Protein AF-0000000076550264 (afdb_homodimer)

Nearest PDB structures (foldseek):
  7kom-assembly1_A  TM=7.954E-01  e=1.350E-09  Vibrio vulnificus CMCP6
  7kp2-assembly1_A  TM=7.856E-01  e=1.542E-08  Vibrio cholerae O1 biovar El Tor str. N16961
  7kou-assembly3_C  TM=7.464E-01  e=8.636E-08  Agrobacterium fabrum str. C58
  7rkb-assembly1_A  TM=7.710E-01  e=9.296E-07  Klebsiella pneumoniae subsp. pneumoniae SA1
  1ogp-assembly3_E  TM=7.638E-01  e=5.132E-07  Arabidopsis thaliana

Sequence (364 aa):
MNRTSALSGLVALCFVCANPALSHGQSAPAAPMAEHAHAPASPSTNLTISVEGKEAKFSVADLQAMPQKTVTVHNAHTKQDETYSGVSLGDLLAKSGFAVEQATHRQMLRSYLKAEGTDKYWVLYSVTEVEGTEHNSDVIVAIAQDGKPLGEDGQFKLIDSGDKKPQRWVRNLNAITLKTAEMNRTSALSGLVALCFVCANPALSHGQSAPAAPMAEHAHAPASPSTNLTISVEGKEAKFSVADLQAMPQKTVTVHNAHTKQDETYSGVSLGDLLAKSGFAVEQATHRQMLRSYLKAEGTDKYWVLYSVTEVEGTEHNSDVIVAIAQDGKPLGEDGQFKLIDSGDKKPQRWVRNLNAITLKTAE

Foldseek 3Di:
DDPPPPPPPPPPPPPPPPPPPPPPPPPPPPDPPPPVPVPQQPFAQWAWEADPRAIDIDGLVNFVPDDKDKDWAQAPVVRDIKIFMTAQPQVVCVVRPDHDDPVCPVQQQFKKKWWAASVRDTDIGRSQCSHVVRHVKGWGFTQDIPRHGPPSLHRTWIDIRPDNHCSHTHGNTHYMYMDGDD/DPPPPPPPPPPPPPPPPPDPPPPPPPPDPDDPPPPVPVPQQDFAQWAWEADPRAIDIDGLVNFVPDDKDKDWAQAPVVRDIKIFMTAQPQVVCVVRPDHDDPVCPVQLQFKKKWWAASVRDTDIGRSQCSHVVRHVKGWGFTQDIPRHGPPSLHRTWIDIRPDNHCSHTHGNTHYMYMDGDD

Structure (mmCIF, N/CA/C/O backbone):
data_AF-0000000076550264-model_v1
#
loop_
_entity.id
_entity.type
_entity.pdbx_description
1 polymer 'Uncharacterized protein'
#
loop_
_atom_site.group_PDB
_atom_site.id
_atom_site.type_symbol
_atom_site.label_atom_id
_atom_site.label_alt_id
_atom_site.label_comp_id
_atom_site.label_asym_id
_atom_site.label_entity_id
_atom_site.label_seq_id
_atom_site.pdbx_PDB_ins_code
_atom_site.Cartn_x
_atom_site.Cartn_y
_atom_site.Cartn_z
_atom_site.occupancy
_atom_site.B_iso_or_equiv
_atom_site.auth_seq_id
_atom_site.auth_comp_id
_atom_site.auth_asym_id
_atom_site.auth_atom_id
_atom_site.pdbx_PDB_model_num
ATOM 1 N N . MET A 1 1 ? -109.125 -48.594 -22.5 1 30.67 1 MET A N 1
ATOM 2 C CA . MET A 1 1 ? -108.312 -48.094 -23.625 1 30.67 1 MET A CA 1
ATOM 3 C C . MET A 1 1 ? -107.375 -47 -23.172 1 30.67 1 MET A C 1
ATOM 5 O O . MET A 1 1 ? -107.812 -45.906 -22.797 1 30.67 1 MET A O 1
ATOM 9 N N . ASN A 1 2 ? -106.312 -47.5 -22.453 1 27.08 2 ASN A N 1
ATOM 10 C CA . ASN A 1 2 ? -105.312 -46.969 -21.531 1 27.08 2 ASN A CA 1
ATOM 11 C C . ASN A 1 2 ? -104.312 -46 -22.203 1 27.08 2 ASN A C 1
ATOM 13 O O . ASN A 1 2 ? -103.688 -46.375 -23.172 1 27.08 2 ASN A O 1
ATOM 17 N N . ARG A 1 3 ? -104.688 -44.688 -22.312 1 29.5 3 ARG A N 1
ATOM 18 C CA . ARG A 1 3 ? -104.125 -43.438 -22.859 1 29.5 3 ARG A CA 1
ATOM 19 C C . ARG A 1 3 ? -102.688 -43.281 -22.406 1 29.5 3 ARG A C 1
ATOM 21 O O . ARG A 1 3 ? -102.438 -43 -21.234 1 29.5 3 ARG A O 1
ATOM 28 N N . THR A 1 4 ? -101.812 -44.125 -22.938 1 32.03 4 THR A N 1
ATOM 29 C CA . THR A 1 4 ? -100.375 -44.25 -22.562 1 32.03 4 THR A CA 1
ATOM 30 C C . THR A 1 4 ? -99.625 -42.938 -22.844 1 32.03 4 THR A C 1
ATOM 32 O O . THR A 1 4 ? -99.688 -42.469 -23.984 1 32.03 4 THR A O 1
ATOM 35 N N . SER A 1 5 ? -99.75 -41.938 -21.938 1 32.28 5 SER A N 1
ATOM 36 C CA . SER A 1 5 ? -99.125 -40.594 -21.922 1 32.28 5 SER A CA 1
ATOM 37 C C . SER A 1 5 ? -97.625 -40.656 -22.266 1 32.28 5 SER A C 1
ATOM 39 O O . SER A 1 5 ? -96.875 -41.375 -21.641 1 32.28 5 SER A O 1
ATOM 41 N N . ALA A 1 6 ? -97.25 -40.5 -23.625 1 31.94 6 ALA A N 1
ATOM 42 C CA . ALA A 1 6 ? -96 -40.562 -24.297 1 31.94 6 ALA A CA 1
ATOM 43 C C . ALA A 1 6 ? -95 -39.5 -23.719 1 31.94 6 ALA A C 1
ATOM 45 O O . ALA A 1 6 ? -95.25 -38.312 -23.844 1 31.94 6 ALA A O 1
ATOM 46 N N . LEU A 1 7 ? -94.562 -39.688 -22.422 1 33 7 LEU A N 1
ATOM 47 C CA . LEU A 1 7 ? -93.75 -38.719 -21.719 1 33 7 LEU A CA 1
ATOM 48 C C . LEU A 1 7 ? -92.438 -38.438 -22.5 1 33 7 LEU A C 1
ATOM 50 O O . LEU A 1 7 ? -91.688 -39.375 -22.828 1 33 7 LEU A O 1
ATOM 54 N N . SER A 1 8 ? -92.5 -37.531 -23.5 1 34.91 8 SER A N 1
ATOM 55 C CA . SER A 1 8 ? -91.438 -37.094 -24.406 1 34.91 8 SER A CA 1
ATOM 56 C C . SER A 1 8 ? -90.188 -36.688 -23.641 1 34.91 8 SER A C 1
ATOM 58 O O . SER A 1 8 ? -90.25 -35.781 -22.828 1 34.91 8 SER A O 1
ATOM 60 N N . GLY A 1 9 ? -89.375 -37.656 -23.156 1 31.73 9 GLY A N 1
ATOM 61 C CA . GLY A 1 9 ? -88.188 -37.469 -22.344 1 31.73 9 GLY A CA 1
ATOM 62 C C . GLY A 1 9 ? -87.125 -36.625 -23.031 1 31.73 9 GLY A C 1
ATOM 63 O O . GLY A 1 9 ? -86.688 -36.938 -24.109 1 31.73 9 GLY A O 1
ATOM 64 N N . LEU A 1 10 ? -87.312 -35.219 -23.078 1 35.16 10 LEU A N 1
ATOM 65 C CA . LEU A 1 10 ? -86.438 -34.281 -23.719 1 35.16 10 LEU A CA 1
ATOM 66 C C . LEU A 1 10 ? -85 -34.469 -23.219 1 35.16 10 LEU A C 1
ATOM 68 O O . LEU A 1 10 ? -84.75 -34.406 -22.016 1 35.16 10 LEU A O 1
ATOM 72 N N . VAL A 1 11 ? -84.25 -35.406 -23.797 1 34.44 11 VAL A N 1
ATOM 73 C CA . VAL A 1 11 ? -82.875 -35.781 -23.422 1 34.44 11 VAL A CA 1
ATOM 74 C C . VAL A 1 11 ? -81.938 -34.562 -23.594 1 34.44 11 VAL A C 1
ATOM 76 O O . VAL A 1 11 ? -81.875 -34 -24.672 1 34.44 11 VAL A O 1
ATOM 79 N N . ALA A 1 12 ? -81.812 -33.688 -22.516 1 34.69 12 ALA A N 1
ATOM 80 C CA . ALA A 1 12 ? -80.938 -32.531 -22.469 1 34.69 12 ALA A CA 1
ATOM 81 C C . ALA A 1 12 ? -79.5 -32.906 -22.844 1 34.69 12 ALA A C 1
ATOM 83 O O . ALA A 1 12 ? -78.938 -33.812 -22.234 1 34.69 12 ALA A O 1
ATOM 84 N N . LEU A 1 13 ? -79.125 -32.844 -24.141 1 35.97 13 LEU A N 1
ATOM 85 C CA . LEU A 1 13 ? -77.812 -33.125 -24.688 1 35.97 13 LEU A CA 1
ATOM 86 C C . LEU A 1 13 ? -76.75 -32.25 -24 1 35.97 13 LEU A C 1
ATOM 88 O O . LEU A 1 13 ? -76.812 -31.031 -24.062 1 35.97 13 LEU A O 1
ATOM 92 N N . CYS A 1 14 ? -76.438 -32.594 -22.766 1 33.09 14 CYS A N 1
ATOM 93 C CA . CYS A 1 14 ? -75.375 -31.828 -22.078 1 33.09 14 CYS A CA 1
ATOM 94 C C . CYS A 1 14 ? -74.062 -31.797 -22.906 1 33.09 14 CYS A C 1
ATOM 96 O O . CYS A 1 14 ? -73.562 -32.844 -23.25 1 33.09 14 CYS A O 1
ATOM 98 N N . PHE A 1 15 ? -73.875 -30.797 -23.812 1 35.25 15 PHE A N 1
ATOM 99 C CA . PHE A 1 15 ? -72.688 -30.625 -24.609 1 35.25 15 PHE A CA 1
ATOM 100 C C . PHE A 1 15 ? -71.438 -30.531 -23.703 1 35.25 15 PHE A C 1
ATOM 102 O O . PHE A 1 15 ? -71.438 -29.719 -22.781 1 35.25 15 PHE A O 1
ATOM 109 N N . VAL A 1 16 ? -70.875 -31.656 -23.359 1 39.19 16 VAL A N 1
ATOM 110 C CA . VAL A 1 16 ? -69.625 -31.688 -22.578 1 39.19 16 VAL A CA 1
ATOM 111 C C . VAL A 1 16 ? -68.5 -30.922 -23.312 1 39.19 16 VAL A C 1
ATOM 113 O O . VAL A 1 16 ? -68.188 -31.266 -24.438 1 39.19 16 VAL A O 1
ATOM 116 N N . CYS A 1 17 ? -68.438 -29.547 -23.141 1 35.41 17 CYS A N 1
ATOM 117 C CA . CYS A 1 17 ? -67.375 -28.797 -23.719 1 35.41 17 CYS A CA 1
ATOM 118 C C . CYS A 1 17 ? -66 -29.453 -23.359 1 35.41 17 CYS A C 1
ATOM 120 O O . CYS A 1 17 ? -65.688 -29.656 -22.188 1 35.41 17 CYS A O 1
ATOM 122 N N . ALA A 1 18 ? -65.5 -30.359 -24.203 1 39.31 18 ALA A N 1
ATOM 123 C CA . ALA A 1 18 ? -64.125 -30.922 -24.062 1 39.31 18 ALA A CA 1
ATOM 124 C C . ALA A 1 18 ? -63.094 -29.828 -23.875 1 39.31 18 ALA A C 1
ATOM 126 O O . ALA A 1 18 ? -62.969 -28.922 -24.703 1 39.31 18 ALA A O 1
ATOM 127 N N . ASN A 1 19 ? -62.906 -29.344 -22.609 1 41.53 19 ASN A N 1
ATOM 128 C CA . ASN A 1 19 ? -61.812 -28.406 -22.375 1 41.53 19 ASN A CA 1
ATOM 129 C C . ASN A 1 19 ? -60.531 -28.875 -23.016 1 41.53 19 ASN A C 1
ATOM 131 O O . ASN A 1 19 ? -60.094 -30.016 -22.797 1 41.53 19 ASN A O 1
ATOM 135 N N . PRO A 1 20 ? -60.125 -28.297 -24.188 1 42.59 20 PRO A N 1
ATOM 136 C CA . PRO A 1 20 ? -58.812 -28.719 -24.656 1 42.59 20 PRO A CA 1
ATOM 137 C C . PRO A 1 20 ? -57.75 -28.672 -23.578 1 42.59 20 PRO A C 1
ATOM 139 O O . PRO A 1 20 ? -57.781 -27.812 -22.688 1 42.59 20 PRO A O 1
ATOM 142 N N . ALA A 1 21 ? -57.312 -29.922 -23.141 1 40.84 21 ALA A N 1
ATOM 143 C CA . ALA A 1 21 ? -56.125 -30.016 -22.281 1 40.84 21 ALA A CA 1
ATOM 144 C C . ALA A 1 21 ? -55 -29.109 -22.781 1 40.84 21 ALA A C 1
ATOM 146 O O . ALA A 1 21 ? -54.625 -29.188 -23.938 1 40.84 21 ALA A O 1
ATOM 147 N N . LEU A 1 22 ? -55.094 -27.812 -22.328 1 40.62 22 LEU A N 1
ATOM 148 C CA . LEU A 1 22 ? -53.875 -27.031 -22.562 1 40.62 22 LEU A CA 1
ATOM 149 C C . LEU A 1 22 ? -52.625 -27.828 -22.203 1 40.62 22 LEU A C 1
ATOM 151 O O . LEU A 1 22 ? -52.531 -28.406 -21.109 1 40.62 22 LEU A O 1
ATOM 155 N N . SER A 1 23 ? -52.125 -28.578 -23.156 1 39.38 23 SER A N 1
ATOM 156 C CA . SER A 1 23 ? -50.812 -29.156 -22.891 1 39.38 23 SER A CA 1
ATOM 157 C C . SER A 1 23 ? -49.875 -28.125 -22.266 1 39.38 23 SER A C 1
ATOM 159 O O . SER A 1 23 ? -49.625 -27.062 -22.844 1 39.38 23 SER A O 1
ATOM 161 N N . HIS A 1 24 ? -50.062 -27.922 -20.953 1 42.19 24 HIS A N 1
ATOM 162 C CA . HIS A 1 24 ? -48.969 -27.172 -20.359 1 42.19 24 HIS A CA 1
ATOM 163 C C . HIS A 1 24 ? -47.625 -27.688 -20.828 1 42.19 24 HIS A C 1
ATOM 165 O O . HIS A 1 24 ? -47.312 -28.875 -20.641 1 42.19 24 HIS A O 1
ATOM 171 N N . GLY A 1 25 ? -47.188 -27.156 -21.969 1 41.31 25 GLY A N 1
ATOM 172 C CA . GLY A 1 25 ? -45.781 -27.438 -22.266 1 41.31 25 GLY A CA 1
ATOM 173 C C . GLY A 1 25 ? -44.875 -27.359 -21.047 1 41.31 25 GLY A C 1
ATOM 174 O O . GLY A 1 25 ? -44.844 -26.328 -20.359 1 41.31 25 GLY A O 1
ATOM 175 N N . GLN A 1 26 ? -44.844 -28.469 -20.297 1 41.69 26 GLN A N 1
ATOM 176 C CA . GLN A 1 26 ? -43.812 -28.453 -19.25 1 41.69 26 GLN A CA 1
ATOM 177 C C . GLN A 1 26 ? -42.5 -27.859 -19.781 1 41.69 26 GLN A C 1
ATOM 179 O O . GLN A 1 26 ? -41.938 -28.359 -20.75 1 41.69 26 GLN A O 1
ATOM 184 N N . SER A 1 27 ? -42.406 -26.5 -19.672 1 44.44 27 SER A N 1
ATOM 185 C CA . SER A 1 27 ? -41.062 -25.984 -19.953 1 44.44 27 SER A CA 1
ATOM 186 C C . SER A 1 27 ? -40 -26.859 -19.312 1 44.44 27 SER A C 1
ATOM 188 O O . SER A 1 27 ? -40.094 -27.25 -18.156 1 44.44 27 SER A O 1
ATOM 190 N N . ALA A 1 28 ? -39.312 -27.719 -20.141 1 44.88 28 ALA A N 1
ATOM 191 C CA . ALA A 1 28 ? -38.188 -28.469 -19.625 1 44.88 28 ALA A CA 1
ATOM 192 C C . ALA A 1 28 ? -37.375 -27.625 -18.656 1 44.88 28 ALA A C 1
ATOM 194 O O . ALA A 1 28 ? -37.219 -26.422 -18.844 1 44.88 28 ALA A O 1
ATOM 195 N N . PRO A 1 29 ? -37.312 -28.031 -17.391 1 43.94 29 PRO A N 1
ATOM 196 C CA . PRO A 1 29 ? -36.469 -27.203 -16.531 1 43.94 29 PRO A CA 1
ATOM 197 C C . PRO A 1 29 ? -35.25 -26.656 -17.25 1 43.94 29 PRO A C 1
ATOM 199 O O . PRO A 1 29 ? -34.688 -27.328 -18.109 1 43.94 29 PRO A O 1
ATOM 202 N N . ALA A 1 30 ? -35.156 -25.344 -17.359 1 44.47 30 ALA A N 1
ATOM 203 C CA . ALA A 1 30 ? -33.938 -24.75 -17.906 1 44.47 30 ALA A CA 1
ATOM 204 C C . ALA A 1 30 ? -32.688 -25.516 -17.453 1 44.47 30 ALA A C 1
ATOM 206 O O . ALA A 1 30 ? -32.594 -25.906 -16.281 1 44.47 30 ALA A O 1
ATOM 207 N N . ALA A 1 31 ? -32.094 -26.234 -18.344 1 39.69 31 ALA A N 1
ATOM 208 C CA . ALA A 1 31 ? -30.844 -26.891 -18 1 39.69 31 ALA A CA 1
ATOM 209 C C . ALA A 1 31 ? -30.016 -26 -17.078 1 39.69 31 ALA A C 1
ATOM 211 O O . ALA A 1 31 ? -30.094 -24.766 -17.141 1 39.69 31 ALA A O 1
ATOM 212 N N . PRO A 1 32 ? -29.734 -26.453 -15.828 1 39.94 32 PRO A N 1
ATOM 213 C CA . PRO A 1 32 ? -28.875 -25.594 -15.016 1 39.94 32 PRO A CA 1
ATOM 214 C C . PRO A 1 32 ? -27.812 -24.859 -15.844 1 39.94 32 PRO A C 1
ATOM 216 O O . PRO A 1 32 ? -27.375 -25.359 -16.875 1 39.94 32 PRO A O 1
ATOM 219 N N . MET A 1 33 ? -28.016 -23.578 -16.016 1 38.91 33 MET A N 1
ATOM 220 C CA . MET A 1 33 ? -26.922 -22.844 -16.625 1 38.91 33 MET A CA 1
ATOM 221 C C . MET A 1 33 ? -25.578 -23.469 -16.281 1 38.91 33 MET A C 1
ATOM 223 O O . MET A 1 33 ? -25.297 -23.781 -15.117 1 38.91 33 MET A O 1
ATOM 227 N N . ALA A 1 34 ? -25 -24.219 -17.125 1 37.44 34 ALA A N 1
ATOM 228 C CA . ALA A 1 34 ? -23.641 -24.703 -16.891 1 37.44 34 ALA A CA 1
ATOM 229 C C . ALA A 1 34 ? -22.812 -23.656 -16.141 1 37.44 34 ALA A C 1
ATOM 231 O O . ALA A 1 34 ? -22.828 -22.484 -16.5 1 37.44 34 ALA A O 1
ATOM 232 N N . GLU A 1 35 ? -22.688 -23.688 -14.836 1 39.06 35 GLU A N 1
ATOM 233 C CA . GLU A 1 35 ? -21.672 -22.859 -14.18 1 39.06 35 GLU A CA 1
ATOM 234 C C . GLU A 1 35 ? -20.453 -22.656 -15.07 1 39.06 35 GLU A C 1
ATOM 236 O O . GLU A 1 35 ? -19.891 -23.609 -15.578 1 39.06 35 GLU A O 1
ATOM 241 N N . HIS A 1 36 ? -20.516 -21.688 -15.945 1 39.56 36 HIS A N 1
ATOM 242 C CA . HIS A 1 36 ? -19.266 -21.344 -16.625 1 39.56 36 HIS A CA 1
ATOM 243 C C . HIS A 1 36 ? -18.062 -21.703 -15.773 1 39.56 36 HIS A C 1
ATOM 245 O O . HIS A 1 36 ? -17.734 -20.984 -14.82 1 39.56 36 HIS A O 1
ATOM 251 N N . ALA A 1 37 ? -17.859 -22.953 -15.438 1 39.69 37 ALA A N 1
ATOM 252 C CA . ALA A 1 37 ? -16.562 -23.328 -14.883 1 39.69 37 ALA A CA 1
ATOM 253 C C . ALA A 1 37 ? -15.438 -22.547 -15.531 1 39.69 37 ALA A C 1
ATOM 255 O O . ALA A 1 37 ? -15.305 -22.531 -16.766 1 39.69 37 ALA A O 1
ATOM 256 N N . HIS A 1 38 ? -15.117 -21.297 -15.07 1 42 38 HIS A N 1
ATOM 257 C CA . HIS A 1 38 ? -13.891 -20.641 -15.516 1 42 38 HIS A CA 1
ATOM 258 C C . HIS A 1 38 ? -12.805 -21.656 -15.852 1 42 38 HIS A C 1
ATOM 260 O O . HIS A 1 38 ? -12.547 -22.578 -15.07 1 42 38 HIS A O 1
ATOM 266 N N . ALA A 1 39 ? -12.625 -22.094 -17.031 1 46.12 39 ALA A N 1
ATOM 267 C CA . ALA A 1 39 ? -11.531 -22.969 -17.453 1 46.12 39 ALA A CA 1
ATOM 268 C C . ALA A 1 39 ? -10.281 -22.719 -16.625 1 46.12 39 ALA A C 1
ATOM 270 O O . ALA A 1 39 ? -9.93 -21.562 -16.344 1 46.12 39 ALA A O 1
ATOM 271 N N . PRO A 1 40 ? -9.727 -23.719 -15.891 1 52.28 40 PRO A N 1
ATOM 272 C CA . PRO A 1 40 ? -8.5 -23.578 -15.102 1 52.28 40 PRO A CA 1
ATOM 273 C C . PRO A 1 40 ? -7.395 -22.828 -15.844 1 52.28 40 PRO A C 1
ATOM 275 O O . PRO A 1 40 ? -7.191 -23.047 -17.047 1 52.28 40 PRO A O 1
ATOM 278 N N . ALA A 1 41 ? -7.133 -21.484 -15.531 1 58.69 41 ALA A N 1
ATOM 279 C CA . ALA A 1 41 ? -6.016 -20.734 -16.094 1 58.69 41 ALA A CA 1
ATOM 280 C C . ALA A 1 41 ? -4.766 -21.609 -16.188 1 58.69 41 ALA A C 1
ATOM 282 O O . ALA A 1 41 ? -4.578 -22.531 -15.391 1 58.69 41 ALA A O 1
ATOM 283 N N . SER A 1 42 ? -4.023 -21.641 -17.375 1 68.12 42 SER A N 1
ATOM 284 C CA . SER A 1 42 ? -2.773 -22.359 -17.578 1 68.12 42 SER A CA 1
ATOM 285 C C . SER A 1 42 ? -1.725 -21.969 -16.547 1 68.12 42 SER A C 1
ATOM 287 O O . SER A 1 42 ? -1.638 -20.797 -16.156 1 68.12 42 SER A O 1
ATOM 289 N N . PRO A 1 43 ? -1.08 -22.906 -15.945 1 72.25 43 PRO A N 1
ATOM 290 C CA . PRO A 1 43 ? -0.04 -22.625 -14.953 1 72.25 43 PRO A CA 1
ATOM 291 C C . PRO A 1 43 ? 1.059 -21.703 -15.492 1 72.25 43 PRO A C 1
ATOM 293 O O . PRO A 1 43 ? 1.414 -21.781 -16.672 1 72.25 43 PRO A O 1
ATOM 296 N N . SER A 1 44 ? 1.331 -20.625 -14.703 1 77.06 44 SER A N 1
ATOM 297 C CA . SER A 1 44 ? 2.477 -19.797 -15.055 1 77.06 44 SER A CA 1
ATOM 298 C C . SER A 1 44 ? 3.764 -20.609 -15.094 1 77.06 44 SER A C 1
ATOM 300 O O . SER A 1 44 ? 3.998 -21.453 -14.227 1 77.06 44 SER A O 1
ATOM 302 N N . THR A 1 45 ? 4.523 -20.344 -16.188 1 84.25 45 THR A N 1
ATOM 303 C CA . THR A 1 45 ? 5.793 -21.062 -16.297 1 84.25 45 THR A CA 1
ATOM 304 C C . THR A 1 45 ? 6.961 -20.141 -15.953 1 84.25 45 THR A C 1
ATOM 306 O O . THR A 1 45 ? 8.047 -20.609 -15.609 1 84.25 45 THR A O 1
ATOM 309 N N . ASN A 1 46 ? 6.73 -18.859 -16.062 1 95.75 46 ASN A N 1
ATOM 310 C CA . ASN A 1 46 ? 7.715 -17.844 -15.688 1 95.75 46 ASN A CA 1
ATOM 311 C C . ASN A 1 46 ? 7.051 -16.609 -15.086 1 95.75 46 ASN A C 1
ATOM 313 O O . ASN A 1 46 ? 5.844 -16.406 -15.242 1 95.75 46 ASN A O 1
ATOM 317 N N . LEU A 1 47 ? 7.789 -15.914 -14.352 1 98.62 47 LEU A N 1
ATOM 318 C CA . LEU A 1 47 ? 7.379 -14.609 -13.844 1 98.62 47 LEU A CA 1
ATOM 319 C C . LEU A 1 47 ? 8.18 -13.492 -14.5 1 98.62 47 LEU A C 1
ATOM 321 O O . LEU A 1 47 ? 9.414 -13.516 -14.492 1 98.62 47 LEU A O 1
ATOM 325 N N . THR A 1 48 ? 7.477 -12.578 -15.117 1 98.75 48 THR A N 1
ATOM 326 C CA . THR A 1 48 ? 8.117 -11.414 -15.711 1 98.75 48 THR A CA 1
ATOM 327 C C . THR A 1 48 ? 7.902 -10.172 -14.859 1 98.75 48 THR A C 1
ATOM 329 O O . THR A 1 48 ? 6.766 -9.844 -14.508 1 98.75 48 THR A O 1
ATOM 332 N N . ILE A 1 49 ? 8.984 -9.523 -14.5 1 98.88 49 ILE A N 1
ATOM 333 C CA . ILE A 1 49 ? 8.914 -8.258 -13.781 1 98.88 49 ILE A CA 1
ATOM 334 C C . ILE A 1 49 ? 9.461 -7.137 -14.664 1 98.88 49 ILE A C 1
ATOM 336 O O . ILE A 1 49 ? 10.57 -7.227 -15.18 1 98.88 49 ILE A O 1
ATOM 340 N N . SER A 1 50 ? 8.656 -6.141 -14.867 1 98.75 50 SER A N 1
ATOM 341 C CA . SER A 1 50 ? 9.008 -5 -15.703 1 98.75 50 SER A CA 1
ATOM 342 C C . SER A 1 50 ? 9.227 -3.742 -14.867 1 98.75 50 SER A C 1
ATOM 344 O O . SER A 1 50 ? 8.328 -3.32 -14.133 1 98.75 50 SER A O 1
ATOM 346 N N . VAL A 1 51 ? 10.422 -3.164 -15.008 1 97.94 51 VAL A N 1
ATOM 347 C CA . VAL A 1 51 ? 10.773 -1.911 -14.352 1 97.94 51 VAL A CA 1
ATOM 348 C C . VAL A 1 51 ? 11.266 -0.903 -15.391 1 97.94 51 VAL A C 1
ATOM 350 O O . VAL A 1 51 ? 12.305 -1.102 -16.016 1 97.94 51 VAL A O 1
ATOM 353 N N . GLU A 1 52 ? 10.484 0.18 -15.57 1 91.81 52 GLU A N 1
ATOM 354 C CA . GLU A 1 52 ? 10.852 1.24 -16.516 1 91.81 52 GLU A CA 1
ATOM 355 C C . GLU A 1 52 ? 11.188 0.67 -17.891 1 91.81 52 GLU A C 1
ATOM 357 O O . GLU A 1 52 ? 12.219 1.012 -18.469 1 91.81 52 GLU A O 1
ATOM 362 N N . GLY A 1 53 ? 10.445 -0.243 -18.281 1 91.75 53 GLY A N 1
ATOM 363 C CA . GLY A 1 53 ? 10.578 -0.774 -19.625 1 91.75 53 GLY A CA 1
ATOM 364 C C . GLY A 1 53 ? 11.547 -1.936 -19.719 1 91.75 53 GLY A C 1
ATOM 365 O O . GLY A 1 53 ? 11.641 -2.594 -20.75 1 91.75 53 GLY A O 1
ATOM 366 N N . LYS A 1 54 ? 12.312 -2.197 -18.719 1 96.62 54 LYS A N 1
ATOM 367 C CA . LYS A 1 54 ? 13.219 -3.338 -18.688 1 96.62 54 LYS A CA 1
ATOM 368 C C . LYS A 1 54 ? 12.562 -4.551 -18.031 1 96.62 54 LYS A C 1
ATOM 370 O O . LYS A 1 54 ? 11.984 -4.438 -16.953 1 96.62 54 LYS A O 1
ATOM 375 N N . GLU A 1 55 ? 12.75 -5.703 -18.719 1 98.19 55 GLU A N 1
ATOM 376 C CA . GLU A 1 55 ? 12.086 -6.91 -18.234 1 98.19 55 GLU A CA 1
ATOM 377 C C . GLU A 1 55 ? 13.094 -7.91 -17.672 1 98.19 55 GLU A C 1
ATOM 379 O O . GLU A 1 55 ? 14.18 -8.078 -18.234 1 98.19 55 GLU A O 1
ATOM 384 N N . ALA A 1 56 ? 12.758 -8.477 -16.562 1 98.44 56 ALA A N 1
ATOM 385 C CA . ALA A 1 56 ? 13.453 -9.625 -15.969 1 98.44 56 ALA A CA 1
ATOM 386 C C . ALA A 1 56 ? 12.523 -10.828 -15.867 1 98.44 56 ALA A C 1
ATOM 388 O O . ALA A 1 56 ? 11.367 -10.703 -15.461 1 98.44 56 ALA A O 1
ATOM 389 N N . LYS A 1 57 ? 13.039 -11.945 -16.281 1 98.31 57 LYS A N 1
ATOM 390 C CA . LYS A 1 57 ? 12.258 -13.18 -16.219 1 98.31 57 LYS A CA 1
ATOM 391 C C . LYS A 1 57 ? 12.82 -14.148 -15.188 1 98.31 57 LYS A C 1
ATOM 393 O O . LYS A 1 57 ? 14.039 -14.312 -15.078 1 98.31 57 LYS A O 1
ATOM 398 N N . PHE A 1 58 ? 11.922 -14.734 -14.445 1 98.62 58 PHE A N 1
ATOM 399 C CA . PHE A 1 58 ? 12.32 -15.656 -13.391 1 98.62 58 PHE A CA 1
ATOM 400 C C . PHE A 1 58 ? 11.617 -17 -13.555 1 98.62 58 PHE A C 1
ATOM 402 O O . PHE A 1 58 ? 10.414 -17.047 -13.82 1 98.62 58 PHE A O 1
ATOM 409 N N . SER A 1 59 ? 12.367 -18.062 -13.422 1 97.75 59 SER A N 1
ATOM 410 C CA . SER A 1 59 ? 11.805 -19.406 -13.266 1 97.75 59 SER A CA 1
ATOM 411 C C . SER A 1 59 ? 11.664 -19.766 -11.789 1 97.75 59 SER A C 1
ATOM 413 O O . SER A 1 59 ? 12.133 -19.047 -10.914 1 97.75 59 SER A O 1
ATOM 415 N N . VAL A 1 60 ? 11 -20.875 -11.594 1 96.88 60 VAL A N 1
ATOM 416 C CA . VAL A 1 60 ? 10.875 -21.375 -10.219 1 96.88 60 VAL A CA 1
ATOM 417 C C . VAL A 1 60 ? 12.266 -21.688 -9.664 1 96.88 60 VAL A C 1
ATOM 419 O O . VAL A 1 60 ? 12.539 -21.438 -8.492 1 96.88 60 VAL A O 1
ATOM 422 N N . ALA A 1 61 ? 13.141 -22.219 -10.492 1 97.06 61 ALA A N 1
ATOM 423 C CA . ALA A 1 61 ? 14.508 -22.547 -10.078 1 97.06 61 ALA A CA 1
ATOM 424 C C . ALA A 1 61 ? 15.258 -21.281 -9.656 1 97.06 61 ALA A C 1
ATOM 426 O O . ALA A 1 61 ? 16.047 -21.312 -8.703 1 97.06 61 ALA A O 1
ATOM 427 N N . ASP A 1 62 ? 15.031 -20.203 -10.438 1 98.25 62 ASP A N 1
ATOM 428 C CA . ASP A 1 62 ? 15.664 -18.938 -10.07 1 98.25 62 ASP A CA 1
ATOM 429 C C . ASP A 1 62 ? 15.25 -18.5 -8.664 1 98.25 62 ASP A C 1
ATOM 431 O O . ASP A 1 62 ? 16.078 -18.062 -7.871 1 98.25 62 ASP A O 1
ATOM 435 N N . LEU A 1 63 ? 13.977 -18.641 -8.352 1 98.62 63 LEU A N 1
ATOM 436 C CA . LEU A 1 63 ? 13.492 -18.234 -7.039 1 98.62 63 LEU A CA 1
ATOM 437 C C . LEU A 1 63 ? 14 -19.172 -5.953 1 98.62 63 LEU A C 1
ATOM 439 O O . LEU A 1 63 ? 14.336 -18.734 -4.852 1 98.62 63 LEU A O 1
ATOM 443 N N . GLN A 1 64 ? 14.07 -20.453 -6.281 1 97.69 64 GLN A N 1
ATOM 444 C CA . GLN A 1 64 ? 14.562 -21.438 -5.312 1 97.69 64 GLN A CA 1
ATOM 445 C C . GLN A 1 64 ? 16 -21.125 -4.895 1 97.69 64 GLN A C 1
ATOM 447 O O . GLN A 1 64 ? 16.406 -21.406 -3.768 1 97.69 64 GLN A O 1
ATOM 452 N N . ALA A 1 65 ? 16.703 -20.453 -5.77 1 98.19 65 ALA A N 1
ATOM 453 C CA . ALA A 1 65 ? 18.109 -20.156 -5.539 1 98.19 65 ALA A CA 1
ATOM 454 C C . ALA A 1 65 ? 18.281 -18.875 -4.727 1 98.19 65 ALA A C 1
ATOM 456 O O . ALA A 1 65 ? 19.406 -18.547 -4.328 1 98.19 65 ALA A O 1
ATOM 457 N N . MET A 1 66 ? 17.203 -18.234 -4.445 1 98.62 66 MET A N 1
ATOM 458 C CA . MET A 1 66 ? 17.234 -17 -3.674 1 98.62 66 MET A CA 1
ATOM 459 C C . MET A 1 66 ? 16.891 -17.25 -2.213 1 98.62 66 MET A C 1
ATOM 461 O O . MET A 1 66 ? 16.344 -18.312 -1.877 1 98.62 66 MET A O 1
ATOM 465 N N . PRO A 1 67 ? 17.219 -16.25 -1.336 1 98.44 67 PRO A N 1
ATOM 466 C CA . PRO A 1 67 ? 16.797 -16.406 0.056 1 98.44 67 PRO A CA 1
ATOM 467 C C . PRO A 1 67 ? 15.281 -16.562 0.191 1 98.44 67 PRO A C 1
ATOM 469 O O . PRO A 1 67 ? 14.516 -15.828 -0.439 1 98.44 67 PRO A O 1
ATOM 472 N N . GLN A 1 68 ? 14.953 -17.578 0.967 1 98.75 68 GLN A N 1
ATOM 473 C CA . GLN A 1 68 ? 13.539 -17.891 1.15 1 98.75 68 GLN A CA 1
ATOM 474 C C . GLN A 1 68 ? 12.984 -17.203 2.396 1 98.75 68 GLN A C 1
ATOM 476 O O . GLN A 1 68 ? 13.703 -17.031 3.387 1 98.75 68 GLN A O 1
ATOM 481 N N . LYS A 1 69 ? 11.766 -16.828 2.273 1 98.69 69 LYS A N 1
ATOM 482 C CA . LYS A 1 69 ? 10.977 -16.312 3.391 1 98.69 69 LYS A CA 1
ATOM 483 C C . LYS A 1 69 ? 9.672 -17.094 3.543 1 98.69 69 LYS A C 1
ATOM 485 O O . LYS A 1 69 ? 9.023 -17.422 2.551 1 98.69 69 LYS A O 1
ATOM 490 N N . THR A 1 70 ? 9.328 -17.375 4.785 1 98.69 70 THR A N 1
ATOM 491 C CA . THR A 1 70 ? 8.078 -18.078 5.09 1 98.69 70 THR A CA 1
ATOM 492 C C . THR A 1 70 ? 7.086 -17.141 5.77 1 98.69 70 THR A C 1
ATOM 494 O O . THR A 1 70 ? 7.453 -16.391 6.68 1 98.69 70 THR A O 1
ATOM 497 N N . VAL A 1 71 ? 5.879 -17.156 5.273 1 98.56 71 VAL A N 1
ATOM 498 C CA . VAL A 1 71 ? 4.82 -16.297 5.812 1 98.56 71 VAL A CA 1
ATOM 499 C C . VAL A 1 71 ? 3.586 -17.141 6.121 1 98.56 71 VAL A C 1
ATOM 501 O O . VAL A 1 71 ? 3.232 -18.047 5.352 1 98.56 71 VAL A O 1
ATOM 504 N N . THR A 1 72 ? 3.035 -16.938 7.281 1 98.38 72 THR A N 1
ATOM 505 C CA . THR A 1 72 ? 1.759 -17.531 7.637 1 98.38 72 THR A CA 1
ATOM 506 C C . THR A 1 72 ? 0.641 -16.5 7.617 1 98.38 72 THR A C 1
ATOM 508 O O . THR A 1 72 ? 0.756 -15.445 8.25 1 98.38 72 THR A O 1
ATOM 511 N N . VAL A 1 73 ? -0.357 -16.797 6.863 1 98.06 73 VAL A N 1
ATOM 512 C CA . VAL A 1 73 ? -1.485 -15.891 6.699 1 98.06 73 VAL A CA 1
ATOM 513 C C . VAL A 1 73 ? -2.785 -16.609 7.055 1 98.06 73 VAL A C 1
ATOM 515 O O . VAL A 1 73 ? -2.846 -17.844 7.027 1 98.06 73 VAL A O 1
ATOM 518 N N . HIS A 1 74 ? -3.793 -15.797 7.434 1 96.88 74 HIS A N 1
ATOM 519 C CA . HIS A 1 74 ? -5.141 -16.312 7.641 1 96.88 74 HIS A CA 1
ATOM 520 C C . HIS A 1 74 ? -6.027 -16.031 6.43 1 96.88 74 HIS A C 1
ATOM 522 O O . HIS A 1 74 ? -6.227 -14.883 6.055 1 96.88 74 HIS A O 1
ATOM 528 N N . ASN A 1 75 ? -6.488 -17.094 5.805 1 95.06 75 ASN A N 1
ATOM 529 C CA . ASN A 1 75 ? -7.406 -16.953 4.684 1 95.06 75 ASN A CA 1
ATOM 530 C C . ASN A 1 75 ? -8.852 -16.797 5.156 1 95.06 75 ASN A C 1
ATOM 532 O O . ASN A 1 75 ? -9.469 -17.781 5.586 1 95.06 75 ASN A O 1
ATOM 536 N N . ALA A 1 76 ? -9.383 -15.641 4.977 1 91.75 76 ALA A N 1
ATOM 537 C CA . ALA A 1 76 ? -10.727 -15.344 5.484 1 91.75 76 ALA A CA 1
ATOM 538 C C . ALA A 1 76 ? -11.789 -16.109 4.699 1 91.75 76 ALA A C 1
ATOM 540 O O . ALA A 1 76 ? -12.883 -16.359 5.207 1 91.75 76 ALA A O 1
ATOM 541 N N . HIS A 1 77 ? -11.461 -16.469 3.469 1 89.81 77 HIS A N 1
ATOM 542 C CA . HIS A 1 77 ? -12.406 -17.203 2.645 1 89.81 77 HIS A CA 1
ATOM 543 C C . HIS A 1 77 ? -12.547 -18.641 3.135 1 89.81 77 HIS A C 1
ATOM 545 O O . HIS A 1 77 ? -13.664 -19.156 3.25 1 89.81 77 HIS A O 1
ATOM 551 N N . THR A 1 78 ? -11.453 -19.234 3.428 1 90.44 78 THR A N 1
ATOM 552 C CA . THR A 1 78 ? -11.453 -20.641 3.844 1 90.44 78 THR A CA 1
ATOM 553 C C . THR A 1 78 ? -11.414 -20.75 5.363 1 90.44 78 THR A C 1
ATOM 555 O O . THR A 1 78 ? -11.625 -21.844 5.918 1 90.44 78 THR A O 1
ATOM 558 N N . LYS A 1 79 ? -11.109 -19.656 6.062 1 94.25 79 LYS A N 1
ATOM 559 C CA . LYS A 1 79 ? -10.992 -19.594 7.516 1 94.25 79 LYS A CA 1
ATOM 560 C C . LYS A 1 79 ? -9.883 -20.516 8.023 1 94.25 79 LYS A C 1
ATOM 562 O O . LYS A 1 79 ? -10.047 -21.172 9.047 1 94.25 79 LYS A O 1
ATOM 567 N N . GLN A 1 80 ? -8.859 -20.625 7.203 1 94.75 80 GLN A N 1
ATOM 568 C CA . GLN A 1 80 ? -7.703 -21.438 7.551 1 94.75 80 GLN A CA 1
ATOM 569 C C . GLN A 1 80 ? -6.422 -20.625 7.531 1 94.75 80 GLN A C 1
ATOM 571 O O . GLN A 1 80 ? -6.324 -19.625 6.801 1 94.75 80 GLN A O 1
ATOM 576 N N . ASP A 1 81 ? -5.586 -21.047 8.453 1 97.19 81 ASP A N 1
ATOM 577 C CA . ASP A 1 81 ? -4.227 -20.531 8.359 1 97.19 81 ASP A CA 1
ATOM 578 C C . ASP A 1 81 ? -3.42 -21.281 7.301 1 97.19 81 ASP A C 1
ATOM 580 O O . ASP A 1 81 ? -3.516 -22.5 7.195 1 97.19 81 ASP A O 1
ATOM 584 N N . GLU A 1 82 ? -2.748 -20.516 6.496 1 97.56 82 GLU A N 1
ATOM 585 C CA . GLU A 1 82 ? -1.918 -21.047 5.422 1 97.56 82 GLU A CA 1
ATOM 586 C C . GLU A 1 82 ? -0.483 -20.547 5.527 1 97.56 82 GLU A C 1
ATOM 588 O O . GLU A 1 82 ? -0.256 -19.375 5.855 1 97.56 82 GLU A O 1
ATOM 593 N N . THR A 1 83 ? 0.45 -21.484 5.301 1 98.5 83 THR A N 1
ATOM 594 C CA . THR A 1 83 ? 1.859 -21.109 5.359 1 98.5 83 THR A CA 1
ATOM 595 C C . THR A 1 83 ? 2.504 -21.219 3.98 1 98.5 83 THR A C 1
ATOM 597 O O . THR A 1 83 ? 2.408 -22.25 3.32 1 98.5 83 THR A O 1
ATOM 600 N N . TYR A 1 84 ? 3.168 -20.109 3.586 1 98.81 84 TYR A N 1
ATOM 601 C CA . TYR A 1 84 ? 3.791 -20.031 2.27 1 98.81 84 TYR A CA 1
ATOM 602 C C . TYR A 1 84 ? 5.281 -19.719 2.389 1 98.81 84 TYR A C 1
ATOM 604 O O . TYR A 1 84 ? 5.707 -19.031 3.322 1 98.81 84 TYR A O 1
ATOM 612 N N . SER A 1 85 ? 6.02 -20.266 1.459 1 98.81 85 SER A N 1
ATOM 613 C CA . SER A 1 85 ? 7.434 -19.922 1.338 1 98.81 85 SER A CA 1
ATOM 614 C C . SER A 1 85 ? 7.77 -19.453 -0.073 1 98.81 85 SER A C 1
ATOM 616 O O . SER A 1 85 ? 7.219 -19.969 -1.052 1 98.81 85 SER A O 1
ATOM 618 N N . GLY A 1 86 ? 8.633 -18.484 -0.143 1 98.88 86 GLY A N 1
ATOM 619 C CA . GLY A 1 86 ? 9.07 -17.891 -1.402 1 98.88 86 GLY A CA 1
ATOM 620 C C . GLY A 1 86 ? 10.039 -16.75 -1.223 1 98.88 86 GLY A C 1
ATOM 621 O O . GLY A 1 86 ? 10.867 -16.766 -0.312 1 98.88 86 GLY A O 1
ATOM 622 N N . VAL A 1 87 ? 10.055 -15.883 -2.178 1 98.94 87 VAL A N 1
ATOM 623 C CA . VAL A 1 87 ? 11.031 -14.797 -2.213 1 98.94 87 VAL A CA 1
ATOM 624 C C . VAL A 1 87 ? 10.328 -13.461 -1.977 1 98.94 87 VAL A C 1
ATOM 626 O O . VAL A 1 87 ? 9.25 -13.219 -2.516 1 98.94 87 VAL A O 1
ATOM 629 N N . SER A 1 88 ? 11.008 -12.602 -1.188 1 98.88 88 SER A N 1
ATOM 630 C CA . SER A 1 88 ? 10.477 -11.258 -0.981 1 98.88 88 SER A CA 1
ATOM 631 C C . SER A 1 88 ? 10.297 -10.523 -2.305 1 98.88 88 SER A C 1
ATOM 633 O O . SER A 1 88 ? 11.188 -10.539 -3.156 1 98.88 88 SER A O 1
ATOM 635 N N . LEU A 1 89 ? 9.148 -9.898 -2.414 1 98.88 89 LEU A N 1
ATOM 636 C CA . LEU A 1 89 ? 8.93 -9.141 -3.641 1 98.88 89 LEU A CA 1
ATOM 637 C C . LEU A 1 89 ? 9.93 -7.992 -3.758 1 98.88 89 LEU A C 1
ATOM 639 O O . LEU A 1 89 ? 10.391 -7.676 -4.855 1 98.88 89 LEU A O 1
ATOM 643 N N . GLY A 1 90 ? 10.25 -7.395 -2.609 1 98.75 90 GLY A N 1
ATOM 644 C CA . GLY A 1 90 ? 11.281 -6.367 -2.619 1 98.75 90 GLY A CA 1
ATOM 645 C C . GLY A 1 90 ? 12.594 -6.852 -3.191 1 98.75 90 GLY A C 1
ATOM 646 O O . GLY A 1 90 ? 13.242 -6.141 -3.961 1 98.75 90 GLY A O 1
ATOM 647 N N . ASP A 1 91 ? 13.031 -8.031 -2.844 1 98.56 91 ASP A N 1
ATOM 648 C CA . ASP A 1 91 ? 14.266 -8.602 -3.367 1 98.56 91 ASP A CA 1
ATOM 649 C C . ASP A 1 91 ? 14.164 -8.852 -4.871 1 98.56 91 ASP A C 1
ATOM 651 O O . ASP A 1 91 ? 15.133 -8.641 -5.605 1 98.56 91 ASP A O 1
ATOM 655 N N . LEU A 1 92 ? 13 -9.297 -5.309 1 98.81 92 LEU A N 1
ATOM 656 C CA . LEU A 1 92 ? 12.797 -9.516 -6.738 1 98.81 92 LEU A CA 1
ATOM 657 C C . LEU A 1 92 ? 12.844 -8.203 -7.504 1 98.81 92 LEU A C 1
ATOM 659 O O . LEU A 1 92 ? 13.383 -8.141 -8.609 1 98.81 92 LEU A O 1
ATOM 663 N N . LEU A 1 93 ? 12.266 -7.156 -6.902 1 98.69 93 LEU A N 1
ATOM 664 C CA . LEU A 1 93 ? 12.344 -5.84 -7.527 1 98.69 93 LEU A CA 1
ATOM 665 C C . LEU A 1 93 ? 13.797 -5.371 -7.633 1 98.69 93 LEU A C 1
ATOM 667 O O . LEU A 1 93 ? 14.203 -4.84 -8.664 1 98.69 93 LEU A O 1
ATOM 671 N N . ALA A 1 94 ? 14.539 -5.609 -6.586 1 98.19 94 ALA A N 1
ATOM 672 C CA . ALA A 1 94 ? 15.945 -5.234 -6.602 1 98.19 94 ALA A CA 1
ATOM 673 C C . ALA A 1 94 ? 16.703 -5.977 -7.707 1 98.19 94 ALA A C 1
ATOM 675 O O . ALA A 1 94 ? 17.453 -5.367 -8.461 1 98.19 94 ALA A O 1
ATOM 676 N N . LYS A 1 95 ? 16.438 -7.23 -7.848 1 97.69 95 LYS A N 1
ATOM 677 C CA . LYS A 1 95 ? 17.078 -8.047 -8.875 1 97.69 95 LYS A CA 1
ATOM 678 C C . LYS A 1 95 ? 16.625 -7.617 -10.273 1 97.69 95 LYS A C 1
ATOM 680 O O . LYS A 1 95 ? 17.312 -7.875 -11.258 1 97.69 95 LYS A O 1
ATOM 685 N N . SER A 1 96 ? 15.492 -7.012 -10.289 1 98.06 96 SER A N 1
ATOM 686 C CA . SER A 1 96 ? 14.938 -6.57 -11.57 1 98.06 96 SER A CA 1
ATOM 687 C C . SER A 1 96 ? 15.344 -5.133 -11.875 1 98.06 96 SER A C 1
ATOM 689 O O . SER A 1 96 ? 14.867 -4.543 -12.852 1 98.06 96 SER A O 1
ATOM 691 N N . GLY A 1 97 ? 16.125 -4.496 -11.008 1 96.5 97 GLY A N 1
ATOM 692 C CA . GLY A 1 97 ? 16.672 -3.189 -11.328 1 96.5 97 GLY A CA 1
ATOM 693 C C . GLY A 1 97 ? 16.094 -2.076 -10.469 1 96.5 97 GLY A C 1
ATOM 694 O O . GLY A 1 97 ? 16.359 -0.897 -10.711 1 96.5 97 GLY A O 1
ATOM 695 N N . PHE A 1 98 ? 15.242 -2.412 -9.5 1 97.94 98 PHE A N 1
ATOM 696 C CA . PHE A 1 98 ? 14.695 -1.402 -8.602 1 97.94 98 PHE A CA 1
ATOM 697 C C . PHE A 1 98 ? 15.047 -1.729 -7.152 1 97.94 98 PHE A C 1
ATOM 699 O O . PHE A 1 98 ? 14.273 -2.396 -6.461 1 97.94 98 PHE A O 1
ATOM 706 N N . ALA A 1 99 ? 16.109 -1.188 -6.762 1 96.31 99 ALA A N 1
ATOM 707 C CA . ALA A 1 99 ? 16.516 -1.296 -5.367 1 96.31 99 ALA A CA 1
ATOM 708 C C . ALA A 1 99 ? 16.188 -0.021 -4.594 1 96.31 99 ALA A C 1
ATOM 710 O O . ALA A 1 99 ? 16.297 1.083 -5.137 1 96.31 99 ALA A O 1
ATOM 711 N N . VAL A 1 100 ? 15.781 -0.239 -3.398 1 95 100 VAL A N 1
ATOM 712 C CA . VAL A 1 100 ? 15.5 0.915 -2.551 1 95 100 VAL A CA 1
ATOM 713 C C . VAL A 1 100 ? 16.812 1.535 -2.07 1 95 100 VAL A C 1
ATOM 715 O O . VAL A 1 100 ? 17.562 0.911 -1.316 1 95 100 VAL A O 1
ATOM 718 N N . GLU A 1 101 ? 17.078 2.662 -2.508 1 95.25 101 GLU A N 1
ATOM 719 C CA . GLU A 1 101 ? 18.234 3.473 -2.152 1 95.25 101 GLU A CA 1
ATOM 720 C C . GLU A 1 101 ? 17.938 4.961 -2.307 1 95.25 101 GLU A C 1
ATOM 722 O O . GLU A 1 101 ? 16.797 5.344 -2.615 1 95.25 101 GLU A O 1
ATOM 727 N N . GLN A 1 102 ? 18.906 5.75 -1.974 1 91.88 102 GLN A N 1
ATOM 728 C CA . GLN A 1 102 ? 18.703 7.191 -2.012 1 91.88 102 GLN A CA 1
ATOM 729 C C . GLN A 1 102 ? 18.25 7.648 -3.395 1 91.88 102 GLN A C 1
ATOM 731 O O . GLN A 1 102 ? 17.312 8.453 -3.514 1 91.88 102 GLN A O 1
ATOM 736 N N . ALA A 1 103 ? 18.844 7.09 -4.434 1 92.75 103 ALA A N 1
ATOM 737 C CA . ALA A 1 103 ? 18.578 7.512 -5.805 1 92.75 103 ALA A CA 1
ATOM 738 C C . ALA A 1 103 ? 17.156 7.141 -6.23 1 92.75 103 ALA A C 1
ATOM 740 O O . ALA A 1 103 ? 16.562 7.801 -7.086 1 92.75 103 ALA A O 1
ATOM 741 N N . THR A 1 104 ? 16.531 6.078 -5.613 1 95.56 104 THR A N 1
ATOM 742 C CA . THR A 1 104 ? 15.227 5.59 -6.039 1 95.56 104 THR A CA 1
ATOM 743 C C . THR A 1 104 ? 14.164 5.902 -4.992 1 95.56 104 THR A C 1
ATOM 745 O O . THR A 1 104 ? 13.008 5.504 -5.133 1 95.56 104 THR A O 1
ATOM 748 N N . HIS A 1 105 ? 14.547 6.582 -4 1 96.38 105 HIS A N 1
ATOM 749 C CA . HIS A 1 105 ? 13.672 6.805 -2.852 1 96.38 105 HIS A CA 1
ATOM 750 C C . HIS A 1 105 ? 12.398 7.527 -3.266 1 96.38 105 HIS A C 1
ATOM 752 O O . HIS A 1 105 ? 11.297 7.07 -2.959 1 96.38 105 HIS A O 1
ATOM 758 N N . ARG A 1 106 ? 12.586 8.656 -3.918 1 96.06 106 ARG A N 1
ATOM 759 C CA . ARG A 1 106 ? 11.422 9.422 -4.355 1 96.06 106 ARG A CA 1
ATOM 760 C C . ARG A 1 106 ? 10.547 8.602 -5.301 1 96.06 106 ARG A C 1
ATOM 762 O O . ARG A 1 106 ? 9.32 8.664 -5.23 1 96.06 106 ARG A O 1
ATOM 769 N N . GLN A 1 107 ? 11.164 7.922 -6.188 1 97.62 107 GLN A N 1
ATOM 770 C CA . GLN A 1 107 ? 10.43 7.062 -7.109 1 97.62 107 GLN A CA 1
ATOM 771 C C . GLN A 1 107 ? 9.641 5.992 -6.359 1 97.62 107 GLN A C 1
ATOM 773 O O . GLN A 1 107 ? 8.492 5.707 -6.703 1 97.62 107 GLN A O 1
ATOM 778 N N . MET A 1 108 ? 10.219 5.41 -5.355 1 98.5 108 MET A N 1
ATOM 779 C CA . MET A 1 108 ? 9.531 4.414 -4.543 1 98.5 108 MET A CA 1
ATOM 780 C C . MET A 1 108 ? 8.242 4.984 -3.955 1 98.5 108 MET A C 1
ATOM 782 O O . MET A 1 108 ? 7.188 4.359 -4.047 1 98.5 108 MET A O 1
ATOM 786 N N . LEU A 1 109 ? 8.305 6.223 -3.514 1 98.75 109 LEU A N 1
ATOM 787 C CA . LEU A 1 109 ? 7.203 6.855 -2.799 1 98.75 109 LEU A CA 1
ATOM 788 C C . LEU A 1 109 ? 6.059 7.188 -3.75 1 98.75 109 LEU A C 1
ATOM 790 O O . LEU A 1 109 ? 4.945 7.477 -3.309 1 98.75 109 LEU A O 1
ATOM 794 N N . ARG A 1 110 ? 6.352 7.102 -5.07 1 98.75 110 ARG A N 1
ATOM 795 C CA . ARG A 1 110 ? 5.379 7.59 -6.043 1 98.75 110 ARG A CA 1
ATOM 796 C C . ARG A 1 110 ? 5.074 6.523 -7.094 1 98.75 110 ARG A C 1
ATOM 798 O O . ARG A 1 110 ? 4.582 6.84 -8.18 1 98.75 110 ARG A O 1
ATOM 805 N N . SER A 1 111 ? 5.387 5.293 -6.758 1 98.69 111 SER A N 1
ATOM 806 C CA . SER A 1 111 ? 5.199 4.211 -7.719 1 98.69 111 SER A CA 1
ATOM 807 C C . SER A 1 111 ? 4.277 3.129 -7.16 1 98.69 111 SER A C 1
ATOM 809 O O . SER A 1 111 ? 4.105 3.023 -5.945 1 98.69 111 SER A O 1
ATOM 811 N N . TYR A 1 112 ? 3.66 2.406 -8.086 1 98.81 112 TYR A N 1
ATOM 812 C CA . TYR A 1 112 ? 2.834 1.252 -7.754 1 98.81 112 TYR A CA 1
ATOM 813 C C . TYR A 1 112 ? 3.186 0.059 -8.633 1 98.81 112 TYR A C 1
ATOM 815 O O . TYR A 1 112 ? 3.916 0.201 -9.617 1 98.81 112 TYR A O 1
ATOM 823 N N . LEU A 1 113 ? 2.785 -1.103 -8.188 1 98.94 113 LEU A N 1
ATOM 824 C CA . LEU A 1 113 ? 2.924 -2.348 -8.938 1 98.94 113 LEU A CA 1
ATOM 825 C C . LEU A 1 113 ? 1.57 -2.83 -9.445 1 98.94 113 LEU A C 1
ATOM 827 O O . LEU A 1 113 ? 0.572 -2.764 -8.719 1 98.94 113 LEU A O 1
ATOM 831 N N . LYS A 1 114 ? 1.555 -3.217 -10.695 1 98.88 114 LYS A N 1
ATOM 832 C CA . LYS A 1 114 ? 0.483 -4.051 -11.234 1 98.88 114 LYS A CA 1
ATOM 833 C C . LYS A 1 114 ? 0.88 -5.523 -11.227 1 98.88 114 LYS A C 1
ATOM 835 O O . LYS A 1 114 ? 1.812 -5.922 -11.93 1 98.88 114 LYS A O 1
ATOM 840 N N . ALA A 1 115 ? 0.259 -6.332 -10.398 1 98.94 115 ALA A N 1
ATOM 841 C CA . ALA A 1 115 ? 0.498 -7.773 -10.328 1 98.94 115 ALA A CA 1
ATOM 842 C C . ALA A 1 115 ? -0.625 -8.547 -11.016 1 98.94 115 ALA A C 1
ATOM 844 O O . ALA A 1 115 ? -1.792 -8.422 -10.641 1 98.94 115 ALA A O 1
ATOM 845 N N . GLU A 1 116 ? -0.215 -9.383 -11.961 1 98.62 116 GLU A N 1
ATOM 846 C CA . GLU A 1 116 ? -1.207 -9.977 -12.852 1 98.62 116 GLU A CA 1
ATOM 8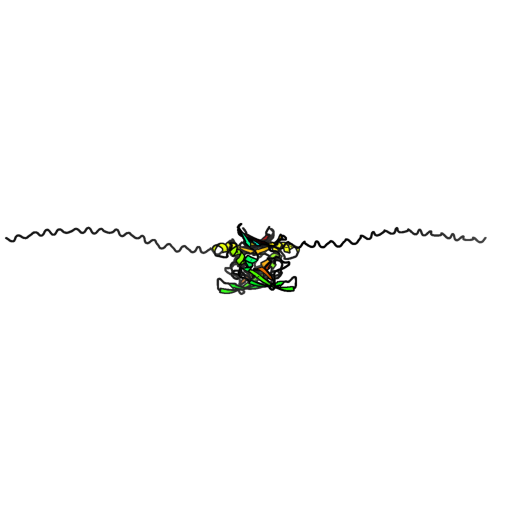47 C C . GLU A 1 116 ? -1.028 -11.492 -12.953 1 98.62 116 GLU A C 1
ATOM 849 O O . GLU A 1 116 ? 0.099 -11.984 -13.031 1 98.62 116 GLU A O 1
ATOM 854 N N . GLY A 1 117 ? -2.188 -12.195 -12.875 1 98.06 117 GLY A N 1
ATOM 855 C CA . GLY A 1 117 ? -2.188 -13.617 -13.148 1 98.06 117 GLY A CA 1
ATOM 856 C C . GLY A 1 117 ? -2.439 -13.953 -14.609 1 98.06 117 GLY A C 1
ATOM 857 O O . GLY A 1 117 ? -2.721 -13.062 -15.414 1 98.06 117 GLY A O 1
ATOM 858 N N . THR A 1 118 ? -2.373 -15.242 -14.914 1 96.94 118 THR A N 1
ATOM 859 C CA . THR A 1 118 ? -2.533 -15.711 -16.281 1 96.94 118 THR A CA 1
ATOM 860 C C . THR A 1 118 ? -3.969 -15.508 -16.766 1 96.94 118 THR A C 1
ATOM 862 O O . THR A 1 118 ? -4.234 -15.5 -17.969 1 96.94 118 THR A O 1
ATOM 865 N N . ASP A 1 119 ? -4.898 -15.367 -15.844 1 95.88 119 ASP A N 1
ATOM 866 C CA . ASP A 1 119 ? -6.301 -15.148 -16.188 1 95.88 119 ASP A CA 1
ATOM 867 C C . ASP A 1 119 ? -6.594 -13.656 -16.359 1 95.88 119 ASP A C 1
ATOM 869 O O . ASP A 1 119 ? -7.75 -13.258 -16.484 1 95.88 119 ASP A O 1
ATOM 873 N N . LYS A 1 120 ? -5.676 -12.828 -16.219 1 95.69 120 LYS A N 1
ATOM 874 C CA . LYS A 1 120 ? -5.738 -11.391 -16.438 1 95.69 120 LYS A CA 1
ATOM 875 C C . LYS A 1 120 ? -6.34 -10.68 -15.219 1 95.69 120 LYS A C 1
ATOM 877 O O . LYS A 1 120 ? -6.605 -9.477 -15.266 1 95.69 120 LYS A O 1
ATOM 882 N N . TYR A 1 121 ? -6.566 -11.562 -14.18 1 97.44 121 TYR A N 1
ATOM 883 C CA . TYR A 1 121 ? -6.828 -10.922 -12.898 1 97.44 121 TYR A CA 1
ATOM 884 C C . TYR A 1 121 ? -5.605 -10.148 -12.414 1 97.44 121 TYR A C 1
ATOM 886 O O . TYR A 1 121 ? -4.492 -10.68 -12.406 1 97.44 121 TYR A O 1
ATOM 894 N N . TRP A 1 122 ? -5.789 -8.766 -12.047 1 98.5 122 TRP A N 1
ATOM 895 C CA . TRP A 1 122 ? -4.625 -8.047 -11.539 1 98.5 122 TRP A CA 1
ATOM 896 C C . TRP A 1 122 ? -5.016 -7.113 -10.406 1 98.5 122 TRP A C 1
ATOM 898 O O . TRP A 1 122 ? -6.191 -6.773 -10.25 1 98.5 122 TRP A O 1
ATOM 908 N N . VAL A 1 123 ? -4.059 -6.852 -9.562 1 98.88 123 VAL A N 1
ATOM 909 C CA . VAL A 1 123 ? -4.215 -6.016 -8.375 1 98.88 123 VAL A CA 1
ATOM 910 C C . VAL A 1 123 ? -3.064 -5.012 -8.297 1 98.88 123 VAL A C 1
ATOM 912 O O . VAL A 1 123 ? -2.066 -5.148 -9.008 1 98.88 123 VAL A O 1
ATOM 915 N N . LEU A 1 124 ? -3.309 -3.971 -7.48 1 98.88 124 LEU A N 1
ATOM 916 C CA . LEU A 1 124 ? -2.34 -2.889 -7.344 1 98.88 124 LEU A CA 1
ATOM 917 C C . LEU A 1 124 ? -1.76 -2.852 -5.938 1 98.88 124 LEU A C 1
ATOM 919 O O . LEU A 1 124 ? -2.492 -2.998 -4.953 1 98.88 124 LEU A O 1
ATOM 923 N N . TYR A 1 125 ? -0.452 -2.734 -5.816 1 98.94 125 TYR A N 1
ATOM 924 C CA . TYR A 1 125 ? 0.295 -2.451 -4.594 1 98.94 125 TYR A CA 1
ATOM 925 C C . TYR A 1 125 ? 1.067 -1.143 -4.719 1 98.94 125 TYR A C 1
ATOM 927 O O . TYR A 1 125 ? 1.578 -0.816 -5.793 1 98.94 125 TYR A O 1
ATOM 935 N N . SER A 1 126 ? 1.148 -0.365 -3.611 1 98.94 126 SER A N 1
ATOM 936 C CA . SER A 1 126 ? 2.213 0.633 -3.588 1 98.94 126 SER A CA 1
ATOM 937 C C . SER A 1 126 ? 3.586 -0.025 -3.5 1 98.94 126 SER A C 1
ATOM 939 O O . SER A 1 126 ? 3.74 -1.071 -2.867 1 98.94 126 SER A O 1
ATOM 941 N N . VAL A 1 127 ? 4.59 0.602 -4.148 1 98.88 127 VAL A N 1
ATOM 942 C CA . VAL A 1 127 ? 5.926 0.024 -4.066 1 98.88 127 VAL A CA 1
ATOM 943 C C . VAL A 1 127 ? 6.406 0.037 -2.619 1 98.88 127 VAL A C 1
ATOM 945 O O . VAL A 1 127 ? 7.027 -0.922 -2.156 1 98.88 127 VAL A O 1
ATOM 948 N N . THR A 1 128 ? 6.094 1.045 -1.847 1 98.88 128 THR A N 1
ATOM 949 C CA . THR A 1 128 ? 6.543 1.16 -0.464 1 98.88 128 THR A CA 1
ATOM 950 C C . THR A 1 128 ? 6.02 -0.002 0.374 1 98.88 128 THR A C 1
ATOM 952 O O . THR A 1 128 ? 6.746 -0.556 1.2 1 98.88 128 THR A O 1
ATOM 955 N N . GLU A 1 129 ? 4.77 -0.473 0.139 1 98.81 129 GLU A N 1
ATOM 956 C CA . GLU A 1 129 ? 4.172 -1.476 1.016 1 98.81 129 GLU A CA 1
ATOM 957 C C . GLU A 1 129 ? 4.77 -2.855 0.763 1 98.81 129 GLU A C 1
ATOM 959 O O . GLU A 1 129 ? 4.59 -3.773 1.566 1 98.81 129 GLU A O 1
ATOM 964 N N . VAL A 1 130 ? 5.52 -3.045 -0.383 1 98.88 130 VAL A N 1
ATOM 965 C CA . VAL A 1 130 ? 6.047 -4.375 -0.661 1 98.88 130 VAL A CA 1
ATOM 966 C C . VAL A 1 130 ? 7.516 -4.441 -0.248 1 98.88 130 VAL A C 1
ATOM 968 O O . VAL A 1 130 ? 8.141 -5.504 -0.329 1 98.88 130 VAL A O 1
ATOM 971 N N . GLU A 1 131 ? 8.055 -3.312 0.186 1 98.75 131 GLU A N 1
ATOM 972 C CA . GLU A 1 131 ? 9.453 -3.26 0.611 1 98.75 131 GLU A CA 1
ATOM 973 C C . GLU A 1 131 ? 9.586 -3.545 2.104 1 98.75 131 GLU A C 1
ATOM 975 O O . GLU A 1 131 ? 9.219 -2.715 2.936 1 98.75 131 GLU A O 1
ATOM 980 N N . GLY A 1 132 ? 10.234 -4.68 2.365 1 97.75 132 GLY A N 1
ATOM 981 C CA . GLY A 1 132 ? 10.367 -5.133 3.74 1 97.75 132 GLY A CA 1
ATOM 982 C C . GLY A 1 132 ? 11.156 -4.176 4.609 1 97.75 132 GLY A C 1
ATOM 983 O O . GLY A 1 132 ? 10.977 -4.133 5.828 1 97.75 132 GLY A O 1
ATOM 984 N N . THR A 1 133 ? 12 -3.367 4.059 1 96.81 133 THR A N 1
ATOM 985 C CA . THR A 1 133 ? 12.789 -2.402 4.812 1 96.81 133 THR A CA 1
ATOM 986 C C . THR A 1 133 ? 11.953 -1.169 5.152 1 96.81 133 THR A C 1
ATOM 988 O O . THR A 1 133 ? 12.336 -0.377 6.02 1 96.81 133 THR A O 1
ATOM 991 N N . GLU A 1 134 ? 10.812 -1.023 4.484 1 98.12 134 GLU A N 1
ATOM 992 C CA . GLU A 1 134 ? 10.039 0.209 4.594 1 98.12 134 GLU A CA 1
ATOM 993 C C . GLU A 1 134 ? 8.695 -0.042 5.266 1 98.12 134 GLU A C 1
ATOM 995 O O . GLU A 1 134 ? 8.086 0.881 5.812 1 98.12 134 GLU A O 1
ATOM 1000 N N . HIS A 1 135 ? 8.242 -1.274 5.195 1 98.56 135 HIS A N 1
ATOM 1001 C CA . HIS A 1 135 ? 6.895 -1.601 5.652 1 98.56 135 HIS A CA 1
ATOM 1002 C C . HIS A 1 135 ? 6.883 -2.895 6.461 1 98.56 135 HIS A C 1
ATOM 1004 O O . HIS A 1 135 ? 7.711 -3.777 6.234 1 98.56 135 HIS A O 1
ATOM 1010 N N . ASN A 1 136 ? 5.875 -3.043 7.277 1 98.19 136 ASN A N 1
ATOM 1011 C CA . ASN A 1 136 ? 5.797 -4.176 8.195 1 98.19 136 ASN A CA 1
ATOM 1012 C C . ASN A 1 136 ? 5.27 -5.426 7.492 1 98.19 136 ASN A C 1
ATOM 1014 O O . ASN A 1 136 ? 5.516 -6.547 7.941 1 98.19 136 ASN A O 1
ATOM 1018 N N . SER A 1 137 ? 4.512 -5.27 6.453 1 98.19 137 SER A N 1
ATOM 1019 C CA . SER A 1 137 ? 3.943 -6.414 5.746 1 98.19 137 SER A CA 1
ATOM 1020 C C . SER A 1 137 ? 5.023 -7.203 5.016 1 98.19 137 SER A C 1
ATOM 1022 O O . SER A 1 137 ? 5.965 -6.621 4.469 1 98.19 137 SER A O 1
ATOM 1024 N N . ASP A 1 138 ? 4.902 -8.492 5.066 1 98.5 138 ASP A N 1
ATOM 1025 C CA . ASP A 1 138 ? 5.703 -9.359 4.207 1 98.5 138 ASP A CA 1
ATOM 1026 C C . ASP A 1 138 ? 4.941 -9.719 2.932 1 98.5 138 ASP A C 1
ATOM 1028 O O . ASP A 1 138 ? 3.938 -10.43 2.98 1 98.5 138 ASP A O 1
ATOM 1032 N N . VAL A 1 139 ? 5.473 -9.227 1.86 1 98.94 139 VAL A N 1
ATOM 1033 C CA . VAL A 1 139 ? 4.926 -9.57 0.554 1 98.94 139 VAL A CA 1
ATOM 1034 C C . VAL A 1 139 ? 5.91 -10.469 -0.196 1 98.94 139 VAL A C 1
ATOM 1036 O O . VAL A 1 139 ? 7.039 -10.055 -0.477 1 98.94 139 VAL A O 1
ATOM 1039 N N . ILE A 1 140 ? 5.43 -11.656 -0.507 1 98.94 140 ILE A N 1
ATOM 1040 C CA . ILE A 1 140 ? 6.352 -12.609 -1.123 1 98.94 140 ILE A CA 1
ATOM 1041 C C . ILE A 1 140 ? 5.727 -13.18 -2.395 1 98.94 140 ILE A C 1
ATOM 1043 O O . ILE A 1 140 ? 4.504 -13.156 -2.559 1 98.94 140 ILE A O 1
ATOM 1047 N N . VAL A 1 141 ? 6.566 -13.523 -3.301 1 98.94 141 VAL A N 1
ATOM 1048 C CA . VAL A 1 141 ? 6.18 -14.461 -4.348 1 98.94 141 VAL A CA 1
ATOM 1049 C C . VAL A 1 141 ? 6.434 -15.891 -3.873 1 98.94 141 VAL A C 1
ATOM 1051 O O . VAL A 1 141 ? 7.582 -16.328 -3.795 1 98.94 141 VAL A O 1
ATOM 1054 N N . ALA A 1 142 ? 5.34 -16.531 -3.596 1 98.88 142 ALA A N 1
ATOM 1055 C CA . ALA A 1 142 ? 5.398 -17.875 -3.039 1 98.88 142 ALA A CA 1
ATOM 1056 C C . ALA A 1 142 ? 5.609 -18.922 -4.141 1 98.88 142 ALA A C 1
ATOM 1058 O O . ALA A 1 142 ? 5.035 -18.797 -5.227 1 98.88 142 ALA A O 1
ATOM 1059 N N . ILE A 1 143 ? 6.379 -19.922 -3.814 1 98.62 143 ILE A N 1
ATOM 1060 C CA . ILE A 1 143 ? 6.582 -21.047 -4.727 1 98.62 143 ILE A CA 1
ATOM 1061 C C . ILE A 1 143 ? 6.227 -22.359 -4.031 1 98.62 143 ILE A C 1
ATOM 1063 O O . ILE A 1 143 ? 6.207 -23.422 -4.656 1 98.62 143 ILE A O 1
ATOM 1067 N N . ALA A 1 144 ? 5.871 -22.297 -2.732 1 98.56 144 ALA A N 1
ATOM 1068 C CA . ALA A 1 144 ? 5.465 -23.484 -1.977 1 98.56 144 ALA A CA 1
ATOM 1069 C C . ALA A 1 144 ? 4.434 -23.125 -0.912 1 98.56 144 ALA A C 1
ATOM 1071 O O . ALA A 1 144 ? 4.441 -22.016 -0.377 1 98.56 144 ALA A O 1
ATOM 1072 N N . GLN A 1 145 ? 3.529 -24.062 -0.605 1 98 145 GLN A N 1
ATOM 1073 C CA . GLN A 1 145 ? 2.58 -24.016 0.501 1 98 145 GLN A CA 1
ATOM 1074 C C . GLN A 1 145 ? 2.695 -25.266 1.38 1 98 145 GLN A C 1
ATOM 1076 O O . GLN A 1 145 ? 2.609 -26.391 0.886 1 98 145 GLN A O 1
ATOM 1081 N N . ASP A 1 146 ? 2.924 -24.953 2.631 1 95.88 146 ASP A N 1
ATOM 1082 C CA . ASP A 1 146 ? 3.086 -26.047 3.59 1 95.88 146 ASP A CA 1
ATOM 1083 C C . ASP A 1 146 ? 4.152 -27.031 3.123 1 95.88 146 ASP A C 1
ATOM 1085 O O . ASP A 1 146 ? 3.938 -28.25 3.158 1 95.88 146 ASP A O 1
ATOM 1089 N N . GLY A 1 147 ? 5.145 -26.547 2.488 1 95.19 147 GLY A N 1
ATOM 1090 C CA . GLY A 1 147 ? 6.305 -27.328 2.1 1 95.19 147 GLY A CA 1
ATOM 1091 C C . GLY A 1 147 ? 6.121 -28.047 0.777 1 95.19 147 GLY A C 1
ATOM 1092 O O . GLY A 1 147 ? 7.02 -28.766 0.322 1 95.19 147 GLY A O 1
ATOM 1093 N N . LYS A 1 148 ? 5.047 -27.891 0.176 1 96.75 148 LYS A N 1
ATOM 1094 C CA . LYS A 1 148 ? 4.738 -28.531 -1.096 1 96.75 148 LYS A CA 1
ATOM 1095 C C . LYS A 1 148 ? 4.543 -27.5 -2.205 1 96.75 148 LYS A C 1
ATOM 1097 O O . LYS A 1 148 ? 4.242 -26.344 -1.934 1 96.75 148 LYS A O 1
ATOM 1102 N N . PRO A 1 149 ? 4.77 -28 -3.436 1 95.81 149 PRO A N 1
ATOM 1103 C CA . PRO A 1 149 ? 4.441 -27.078 -4.535 1 95.81 149 PRO A CA 1
ATOM 1104 C C . PRO A 1 149 ? 3.008 -26.562 -4.465 1 95.81 149 PRO A C 1
ATOM 1106 O O . PRO A 1 149 ? 2.15 -27.188 -3.84 1 95.81 149 PRO A O 1
ATOM 1109 N N . LEU A 1 150 ? 2.703 -25.484 -5.141 1 96.88 150 LEU A N 1
ATOM 1110 C CA . LEU A 1 150 ? 1.469 -24.719 -4.984 1 96.88 150 LEU A CA 1
ATOM 1111 C C . LEU A 1 150 ? 0.301 -25.438 -5.652 1 96.88 150 LEU A C 1
ATOM 1113 O O . LEU A 1 150 ? -0.86 -25.094 -5.418 1 96.88 150 LEU A O 1
ATOM 1117 N N . GLY A 1 151 ? 0.511 -26.375 -6.527 1 93 151 GLY A N 1
ATOM 1118 C CA . GLY A 1 151 ? -0.561 -27.125 -7.16 1 93 151 GLY A CA 1
ATOM 1119 C C . GLY A 1 151 ? -1.387 -26.297 -8.125 1 93 151 GLY A C 1
ATOM 1120 O O . GLY A 1 151 ? -0.842 -25.672 -9.031 1 93 151 GLY A O 1
ATOM 1121 N N . GLU A 1 152 ? -2.738 -26.156 -7.801 1 91.94 152 GLU A N 1
ATOM 1122 C CA . GLU A 1 152 ? -3.686 -25.5 -8.688 1 91.94 152 GLU A CA 1
ATOM 1123 C C . GLU A 1 152 ? -3.445 -23.984 -8.727 1 91.94 152 GLU A C 1
ATOM 1125 O O . GLU A 1 152 ? -3.91 -23.297 -9.641 1 91.94 152 GLU A O 1
ATOM 1130 N N . ASP A 1 153 ? -2.707 -23.516 -7.801 1 95.06 153 ASP A N 1
ATOM 1131 C CA . ASP A 1 153 ? -2.438 -22.078 -7.75 1 95.06 153 ASP A CA 1
ATOM 1132 C C . ASP A 1 153 ? -1.283 -21.703 -8.68 1 95.06 153 ASP A C 1
ATOM 1134 O O . ASP A 1 153 ? -0.97 -20.516 -8.844 1 95.06 153 ASP A O 1
ATOM 1138 N N . GLY A 1 154 ? -0.624 -22.703 -9.336 1 96.12 154 GLY A N 1
ATOM 1139 C CA . GLY A 1 154 ? 0.465 -22.453 -10.266 1 96.12 154 GLY A CA 1
ATOM 1140 C C . GLY A 1 154 ? 1.832 -22.5 -9.609 1 96.12 154 GLY A C 1
ATOM 1141 O O . GLY A 1 154 ? 1.997 -23.109 -8.547 1 96.12 154 GLY A O 1
ATOM 1142 N N . GLN A 1 155 ? 2.848 -21.922 -10.336 1 97 155 GLN A N 1
ATOM 1143 C CA . GLN A 1 155 ? 4.23 -21.969 -9.875 1 97 155 GLN A CA 1
ATOM 1144 C C . GLN A 1 155 ? 4.562 -20.766 -8.984 1 97 155 GLN A C 1
ATOM 1146 O O . GLN A 1 155 ? 5.48 -20.828 -8.172 1 97 155 GLN A O 1
ATOM 1151 N N . PHE A 1 156 ? 3.859 -19.734 -9.266 1 98.62 156 PHE A N 1
ATOM 1152 C CA . PHE A 1 156 ? 4.066 -18.5 -8.539 1 98.62 156 PHE A CA 1
ATOM 1153 C C . PHE A 1 156 ? 2.746 -17.969 -7.984 1 98.62 156 PHE A C 1
ATOM 1155 O O . PHE A 1 156 ? 1.749 -17.891 -8.703 1 98.62 156 PHE A O 1
ATOM 1162 N N . LYS A 1 157 ? 2.73 -17.609 -6.715 1 98.75 157 LYS A N 1
ATOM 1163 C CA . LYS A 1 157 ? 1.571 -16.984 -6.082 1 98.75 157 LYS A CA 1
ATOM 1164 C C . LYS A 1 157 ? 1.983 -15.773 -5.246 1 98.75 157 LYS A C 1
ATOM 1166 O O . LYS A 1 157 ? 2.963 -15.836 -4.5 1 98.75 157 LYS A O 1
ATOM 1171 N N . LEU A 1 158 ? 1.293 -14.688 -5.449 1 98.94 158 LEU A N 1
ATOM 1172 C CA . LEU A 1 158 ? 1.54 -13.508 -4.629 1 98.94 158 LEU A CA 1
ATOM 1173 C C . LEU A 1 158 ? 0.832 -13.617 -3.283 1 98.94 158 LEU A C 1
ATOM 1175 O O . LEU A 1 158 ? -0.361 -13.93 -3.23 1 98.94 158 LEU A O 1
ATOM 1179 N N . ILE A 1 159 ? 1.583 -13.398 -2.203 1 98.88 159 ILE A N 1
ATOM 1180 C CA . ILE A 1 159 ? 1.052 -13.484 -0.848 1 98.88 159 ILE A CA 1
ATOM 1181 C C . ILE A 1 159 ? 1.434 -12.227 -0.063 1 98.88 159 ILE A C 1
ATOM 1183 O O . ILE A 1 159 ? 2.57 -11.758 -0.15 1 98.88 159 ILE A O 1
ATOM 1187 N N . ASP A 1 160 ? 0.523 -11.688 0.666 1 98.88 160 ASP A N 1
ATOM 1188 C CA . ASP A 1 160 ? 0.746 -10.516 1.513 1 98.88 160 ASP A CA 1
ATOM 1189 C C . ASP A 1 160 ? 0.256 -10.773 2.936 1 98.88 160 ASP A C 1
ATOM 1191 O O . ASP A 1 160 ? -0.946 -10.914 3.168 1 98.88 160 ASP A O 1
ATOM 1195 N N . SER A 1 161 ? 1.117 -10.672 3.895 1 98.69 161 SER A N 1
ATOM 1196 C CA . SER A 1 161 ? 0.767 -10.945 5.285 1 98.69 161 SER A CA 1
ATOM 1197 C C . SER A 1 161 ? -0.024 -9.789 5.891 1 98.69 161 SER A C 1
ATOM 1199 O O . SER A 1 161 ? -0.622 -9.938 6.961 1 98.69 161 SER A O 1
ATOM 1201 N N . GLY A 1 162 ? 0.027 -8.664 5.207 1 98.5 162 GLY A N 1
ATOM 1202 C CA . GLY A 1 162 ? -0.67 -7.504 5.73 1 98.5 162 GLY A CA 1
ATOM 1203 C C . GLY A 1 162 ? -2.145 -7.48 5.371 1 98.5 162 GLY A C 1
ATOM 1204 O O . GLY A 1 162 ? -2.906 -6.676 5.91 1 98.5 162 GLY A O 1
ATOM 1205 N N . ASP A 1 163 ? -2.59 -8.352 4.492 1 98.44 163 ASP A N 1
ATOM 1206 C CA . ASP A 1 163 ? -3.975 -8.359 4.031 1 98.44 163 ASP A CA 1
ATOM 1207 C C . ASP A 1 163 ? -4.859 -9.172 4.969 1 98.44 163 ASP A C 1
ATOM 1209 O O . ASP A 1 163 ? -4.488 -10.273 5.383 1 98.44 163 ASP A O 1
ATOM 1213 N N . LYS A 1 164 ? -6.016 -8.648 5.254 1 97.88 164 LYS A N 1
ATOM 1214 C CA . LYS A 1 164 ? -6.98 -9.367 6.086 1 97.88 164 LYS A CA 1
ATOM 1215 C C . LYS A 1 164 ? -7.75 -10.398 5.266 1 97.88 164 LYS A C 1
ATOM 1217 O O . LYS A 1 164 ? -8.336 -11.328 5.82 1 97.88 164 LYS A O 1
ATOM 1222 N N . LYS A 1 165 ? -7.832 -10.156 4.012 1 97.25 165 LYS A N 1
ATOM 1223 C CA . LYS A 1 165 ? -8.508 -11.023 3.051 1 97.25 165 LYS A CA 1
ATOM 1224 C C . LYS A 1 165 ? -7.605 -11.328 1.857 1 97.25 165 LYS A C 1
ATOM 1226 O O . LYS A 1 165 ? -6.73 -10.531 1.517 1 97.25 165 LYS A O 1
ATOM 1231 N N . PRO A 1 166 ? -7.781 -12.438 1.228 1 97.81 166 PRO A N 1
ATOM 1232 C CA . PRO A 1 166 ? -6.852 -12.867 0.18 1 97.81 166 PRO A CA 1
ATOM 1233 C C . PRO A 1 166 ? -7.172 -12.258 -1.182 1 97.81 166 PRO A C 1
ATOM 1235 O O . PRO A 1 166 ? -6.98 -12.906 -2.215 1 97.81 166 PRO A O 1
ATOM 1238 N N . GLN A 1 167 ? -7.664 -11.102 -1.248 1 97.38 167 GLN A N 1
ATOM 1239 C CA . GLN A 1 167 ? -8.148 -10.5 -2.488 1 97.38 167 GLN A CA 1
ATOM 1240 C C . GLN A 1 167 ? -6.984 -10.055 -3.371 1 97.38 167 GLN A C 1
ATOM 1242 O O . GLN A 1 167 ? -7.145 -9.898 -4.582 1 97.38 167 GLN A O 1
ATOM 1247 N N . ARG A 1 168 ? -5.82 -9.844 -2.754 1 98.69 168 ARG A N 1
ATOM 1248 C CA . ARG A 1 168 ? -4.656 -9.438 -3.531 1 98.69 168 ARG A CA 1
ATOM 1249 C C . ARG A 1 168 ? -3.648 -10.578 -3.643 1 98.69 168 ARG A C 1
ATOM 1251 O O . ARG A 1 168 ? -2.504 -10.367 -4.051 1 98.69 168 ARG A O 1
ATOM 1258 N N . TRP A 1 169 ? -4.027 -11.805 -3.268 1 98.62 169 TRP A N 1
ATOM 1259 C CA . TRP A 1 169 ? -3.18 -12.984 -3.379 1 98.62 169 TRP A CA 1
ATOM 1260 C C . TRP A 1 169 ? -3.348 -13.656 -4.738 1 98.62 169 TRP A C 1
ATOM 1262 O O . TRP A 1 169 ? -4.195 -14.531 -4.906 1 98.62 169 TRP A O 1
ATOM 1272 N N . VAL A 1 170 ? -2.52 -13.297 -5.68 1 98.69 170 VAL A N 1
ATOM 1273 C CA . VAL A 1 170 ? -2.711 -13.641 -7.082 1 98.69 170 VAL A CA 1
ATOM 1274 C C . VAL A 1 170 ? -2.115 -15.016 -7.367 1 98.69 170 VAL A C 1
ATOM 1276 O O . VAL A 1 170 ? -0.908 -15.219 -7.223 1 98.69 170 VAL A O 1
ATOM 1279 N N . ARG A 1 171 ? 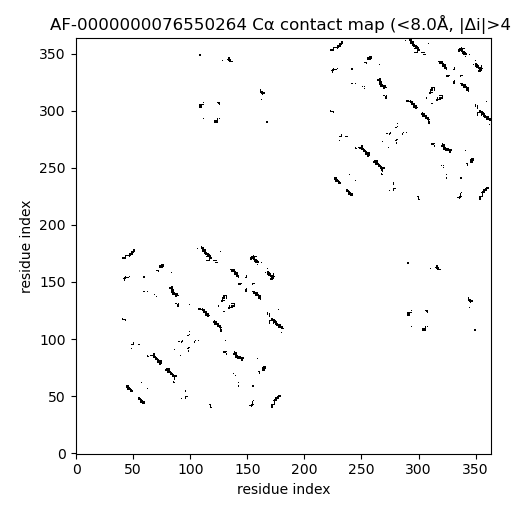-2.926 -15.953 -7.738 1 97.81 171 ARG A N 1
ATOM 1280 C CA . ARG A 1 171 ? -2.48 -17.266 -8.203 1 97.81 171 ARG A CA 1
ATOM 1281 C C . ARG A 1 171 ? -2.037 -17.203 -9.664 1 97.81 171 ARG A C 1
ATOM 1283 O O . ARG A 1 171 ? -2.406 -16.281 -10.391 1 97.81 171 ARG A O 1
ATOM 1290 N N . ASN A 1 172 ? -1.255 -18.219 -10.086 1 98 172 ASN A N 1
ATOM 1291 C CA . ASN A 1 172 ? -0.733 -18.234 -11.445 1 98 172 ASN A CA 1
ATOM 1292 C C . ASN A 1 172 ? -0.167 -16.875 -11.852 1 98 172 ASN A C 1
ATOM 1294 O O . ASN A 1 172 ? -0.431 -16.391 -12.953 1 98 172 ASN A O 1
ATOM 1298 N N . LEU A 1 173 ? 0.532 -16.297 -10.883 1 98.69 173 LEU A N 1
ATOM 1299 C CA . LEU A 1 173 ? 1.183 -15.008 -11.125 1 98.69 173 LEU A CA 1
ATOM 1300 C C . LEU A 1 173 ? 2.146 -15.109 -12.305 1 98.69 173 LEU A C 1
ATOM 1302 O O . LEU A 1 173 ? 2.977 -16.016 -12.359 1 98.69 173 LEU A O 1
ATOM 1306 N N . ASN A 1 174 ? 2.014 -14.141 -13.25 1 97.94 174 ASN A N 1
ATOM 1307 C CA . ASN A 1 174 ? 2.893 -14.266 -14.406 1 97.94 174 ASN A CA 1
ATOM 1308 C C . ASN A 1 174 ? 3.564 -12.938 -14.75 1 97.94 174 ASN A C 1
ATOM 1310 O O . ASN A 1 174 ? 4.543 -12.906 -15.5 1 97.94 174 ASN A O 1
ATOM 1314 N N . ALA A 1 175 ? 3.016 -11.797 -14.164 1 98.56 175 ALA A N 1
ATOM 1315 C CA . ALA A 1 175 ? 3.625 -10.508 -14.484 1 98.56 175 ALA A CA 1
ATOM 1316 C C . ALA A 1 175 ? 3.49 -9.531 -13.328 1 98.56 175 ALA A C 1
ATOM 1318 O O . ALA A 1 175 ? 2.449 -9.477 -12.664 1 98.56 175 ALA A O 1
ATOM 1319 N N . ILE A 1 176 ? 4.535 -8.766 -13.094 1 98.88 176 ILE A N 1
ATOM 1320 C CA . ILE A 1 176 ? 4.539 -7.609 -12.203 1 98.88 176 ILE A CA 1
ATOM 1321 C C . ILE A 1 176 ? 5.168 -6.414 -12.914 1 98.88 176 ILE A C 1
ATOM 1323 O O . ILE A 1 176 ? 6.285 -6.504 -13.422 1 98.88 176 ILE A O 1
ATOM 1327 N N . THR A 1 177 ? 4.449 -5.324 -12.984 1 98.81 177 THR A N 1
ATOM 1328 C CA . THR A 1 177 ? 4.926 -4.121 -13.656 1 98.81 177 THR A CA 1
ATOM 1329 C C . THR A 1 177 ? 4.996 -2.949 -12.68 1 98.81 177 THR A C 1
ATOM 1331 O O . THR A 1 177 ? 4.012 -2.635 -12.008 1 98.81 177 THR A O 1
ATOM 1334 N N . LEU A 1 178 ? 6.141 -2.369 -12.562 1 98.81 178 LEU A N 1
ATOM 1335 C CA . LEU A 1 178 ? 6.301 -1.158 -11.766 1 98.81 178 LEU A CA 1
ATOM 1336 C C . LEU A 1 178 ? 5.961 0.083 -12.586 1 98.81 178 LEU A C 1
ATOM 1338 O O . LEU A 1 178 ? 6.477 0.262 -13.688 1 98.81 178 LEU A O 1
ATOM 1342 N N . LYS A 1 179 ? 5.066 0.87 -12.062 1 98.06 179 LYS A N 1
ATOM 1343 C CA . LYS A 1 179 ? 4.645 2.115 -12.695 1 98.06 179 LYS A CA 1
ATOM 1344 C C . LYS A 1 179 ? 4.863 3.307 -11.766 1 98.06 179 LYS A C 1
ATOM 1346 O O . LYS A 1 179 ? 4.508 3.254 -10.586 1 98.06 179 LYS A O 1
ATOM 1351 N N . THR A 1 180 ? 5.441 4.344 -12.281 1 97.75 180 THR A N 1
ATOM 1352 C CA . THR A 1 180 ? 5.598 5.582 -11.523 1 97.75 180 THR A CA 1
ATOM 1353 C C . THR A 1 180 ? 4.473 6.559 -11.844 1 97.75 180 THR A C 1
ATOM 1355 O O . THR A 1 180 ? 4.223 6.863 -13.016 1 97.75 180 THR A O 1
ATOM 1358 N N . ALA A 1 181 ? 3.809 7.012 -10.828 1 96.88 181 ALA A N 1
ATOM 1359 C CA . ALA A 1 181 ? 2.703 7.945 -11.016 1 96.88 181 ALA A CA 1
ATOM 1360 C C . ALA A 1 181 ? 3.217 9.352 -11.312 1 96.88 181 ALA A C 1
ATOM 1362 O O . ALA A 1 181 ? 4.281 9.742 -10.82 1 96.88 181 ALA A O 1
ATOM 1363 N N . GLU A 1 182 ? 2.518 10.062 -12.172 1 85.69 182 GLU A N 1
ATOM 1364 C CA . GLU A 1 182 ? 2.877 11.438 -12.523 1 85.69 182 GLU A CA 1
ATOM 1365 C C . GLU A 1 182 ? 2.113 12.445 -11.672 1 85.69 182 GLU A C 1
ATOM 1367 O O . GLU A 1 182 ? 1.017 12.156 -11.195 1 85.69 182 GLU A O 1
ATOM 1372 N N . MET B 1 1 ? 114.562 32.094 -10.32 1 30.61 1 MET B N 1
ATOM 1373 C CA . MET B 1 1 ? 113.562 33.062 -10.781 1 30.61 1 MET B CA 1
ATOM 1374 C C . MET B 1 1 ? 112.125 32.531 -10.547 1 30.61 1 MET B C 1
ATOM 1376 O O . MET B 1 1 ? 111.75 31.484 -11.086 1 30.61 1 MET B O 1
ATOM 1380 N N . ASN B 1 2 ? 111.688 32.688 -9.227 1 27.53 2 ASN B N 1
ATOM 1381 C CA . ASN B 1 2 ? 110.625 32.062 -8.367 1 27.53 2 ASN B CA 1
ATOM 1382 C C . ASN B 1 2 ? 109.25 32.438 -8.844 1 27.53 2 ASN B C 1
ATOM 1384 O O . ASN B 1 2 ? 108.875 33.594 -8.906 1 27.53 2 ASN B O 1
ATOM 1388 N N . ARG B 1 3 ? 108.625 31.656 -9.875 1 29.95 3 ARG B N 1
ATOM 1389 C CA . ARG B 1 3 ? 107.438 31.641 -10.656 1 29.95 3 ARG B CA 1
ATOM 1390 C C . ARG B 1 3 ? 106.188 31.703 -9.742 1 29.95 3 ARG B C 1
ATOM 1392 O O . ARG B 1 3 ? 105.938 30.797 -8.961 1 29.95 3 ARG B O 1
ATOM 1399 N N . THR B 1 4 ? 105.875 32.969 -9.25 1 31.23 4 THR B N 1
ATOM 1400 C CA . THR B 1 4 ? 104.812 33.375 -8.32 1 31.23 4 THR B CA 1
ATOM 1401 C C . THR B 1 4 ? 103.438 33 -8.867 1 31.23 4 THR B C 1
ATOM 1403 O O . THR B 1 4 ? 103.062 33.438 -9.969 1 31.23 4 THR B O 1
ATOM 1406 N N . SER B 1 5 ? 102.875 31.75 -8.68 1 33.59 5 SER B N 1
ATOM 1407 C CA . SER B 1 5 ? 101.625 31.078 -9.094 1 33.59 5 SER B CA 1
ATOM 1408 C C . SER B 1 5 ? 100.375 31.844 -8.617 1 33.59 5 SER B C 1
ATOM 1410 O O . SER B 1 5 ? 100.188 31.938 -7.41 1 33.59 5 SER B O 1
ATOM 1412 N N . ALA B 1 6 ? 100 33.094 -9.273 1 30.86 6 ALA B N 1
ATOM 1413 C CA . ALA B 1 6 ? 98.938 34.031 -8.922 1 30.86 6 ALA B CA 1
ATOM 1414 C C . ALA B 1 6 ? 97.562 33.344 -8.898 1 30.86 6 ALA B C 1
ATOM 1416 O O . ALA B 1 6 ? 97.188 32.688 -9.875 1 30.86 6 ALA B O 1
ATOM 1417 N N . LEU B 1 7 ? 97.062 32.875 -7.695 1 33.62 7 LEU B N 1
ATOM 1418 C CA . LEU B 1 7 ? 95.875 32.094 -7.301 1 33.62 7 LEU B CA 1
ATOM 1419 C C . LEU B 1 7 ? 94.562 32.906 -7.578 1 33.62 7 LEU B C 1
ATOM 1421 O O . LEU B 1 7 ? 94.375 33.938 -6.98 1 33.62 7 LEU B O 1
ATOM 1425 N N . SER B 1 8 ? 94.188 33.188 -8.891 1 34.72 8 SER B N 1
ATOM 1426 C CA . SER B 1 8 ? 93.062 34.031 -9.258 1 34.72 8 SER B CA 1
ATOM 1427 C C . SER B 1 8 ? 91.75 33.531 -8.641 1 34.72 8 SER B C 1
ATOM 1429 O O . SER B 1 8 ? 91.438 32.375 -8.781 1 34.72 8 SER B O 1
ATOM 1431 N N . GLY B 1 9 ? 91.312 34.094 -7.441 1 31.62 9 GLY B N 1
ATOM 1432 C CA . GLY B 1 9 ? 90.188 33.844 -6.578 1 31.62 9 GLY B CA 1
ATOM 1433 C C . GLY B 1 9 ? 88.812 34.094 -7.25 1 31.62 9 GLY B C 1
ATOM 1434 O O . GLY B 1 9 ? 88.562 35.219 -7.664 1 31.62 9 GLY B O 1
ATOM 1435 N N . LEU B 1 10 ? 88.312 33.188 -8.234 1 35.19 10 LEU B N 1
ATOM 1436 C CA . LEU B 1 10 ? 87.062 33.406 -9 1 35.19 10 LEU B CA 1
ATOM 1437 C C . LEU B 1 10 ? 85.875 33.531 -8.07 1 35.19 10 LEU B C 1
ATOM 1439 O O . LEU B 1 10 ? 85.625 32.625 -7.25 1 35.19 10 LEU B O 1
ATOM 1443 N N . VAL B 1 11 ? 85.438 34.75 -7.637 1 34.88 11 VAL B N 1
ATOM 1444 C CA . VAL B 1 11 ? 84.375 35.125 -6.73 1 34.88 11 VAL B CA 1
ATOM 1445 C C . VAL B 1 11 ? 83 34.75 -7.348 1 34.88 11 VAL B C 1
ATOM 1447 O O . VAL B 1 11 ? 82.688 35.188 -8.445 1 34.88 11 VAL B O 1
ATOM 1450 N N . ALA B 1 12 ? 82.375 33.5 -7.105 1 34.34 12 ALA B N 1
ATOM 1451 C CA . ALA B 1 12 ? 81.125 32.969 -7.625 1 34.34 12 ALA B CA 1
ATOM 1452 C C . ALA B 1 12 ? 79.938 33.812 -7.145 1 34.34 12 ALA B C 1
ATOM 1454 O O . ALA B 1 12 ? 79.75 34 -5.941 1 34.34 12 ALA B O 1
ATOM 1455 N N . LEU B 1 13 ? 79.5 34.875 -7.875 1 35.62 13 LEU B N 1
ATOM 1456 C CA . LEU B 1 13 ? 78.375 35.75 -7.605 1 35.62 13 LEU B CA 1
ATOM 1457 C C . LEU B 1 13 ? 77.062 34.969 -7.477 1 35.62 13 LEU B C 1
ATOM 1459 O O . LEU B 1 13 ? 76.688 34.25 -8.406 1 35.62 13 LEU B O 1
ATOM 1463 N N . CYS B 1 14 ? 76.75 34.469 -6.309 1 33.69 14 CYS B N 1
ATOM 1464 C CA . CYS B 1 14 ? 75.5 33.719 -6.035 1 33.69 14 CYS B CA 1
ATOM 1465 C C . CYS B 1 14 ? 74.25 34.562 -6.262 1 33.69 14 CYS B C 1
ATOM 1467 O O . CYS B 1 14 ? 74.125 35.594 -5.613 1 33.69 14 CYS B O 1
ATOM 1469 N N . PHE B 1 15 ? 73.688 34.688 -7.492 1 35.94 15 PHE B N 1
ATOM 1470 C CA . PHE B 1 15 ? 72.5 35.438 -7.797 1 35.94 15 PHE B CA 1
ATOM 1471 C C . PHE B 1 15 ? 71.312 34.906 -6.992 1 35.94 15 PHE B C 1
ATOM 1473 O O . PHE B 1 15 ? 71 33.719 -7.031 1 35.94 15 PHE B O 1
ATOM 1480 N N . VAL B 1 16 ? 70.938 35.469 -5.848 1 40.59 16 VAL B N 1
ATOM 1481 C CA . VAL B 1 16 ? 69.812 35.156 -4.996 1 40.59 16 VAL B CA 1
ATOM 1482 C C . VAL B 1 16 ? 68.5 35.469 -5.727 1 40.59 16 VAL B C 1
ATOM 1484 O O . VAL B 1 16 ? 68.25 36.594 -6.109 1 40.59 16 VAL B O 1
ATOM 1487 N N . CYS B 1 17 ? 67.938 34.531 -6.562 1 36.91 17 CYS B N 1
ATOM 1488 C CA . CYS B 1 17 ? 66.625 34.719 -7.215 1 36.91 17 CYS B CA 1
ATOM 1489 C C . CYS B 1 17 ? 65.562 35.031 -6.191 1 36.91 17 CYS B C 1
ATOM 1491 O O . CYS B 1 17 ? 65.375 34.281 -5.238 1 36.91 17 CYS B O 1
ATOM 1493 N N . ALA B 1 18 ? 65.188 36.312 -5.922 1 40.5 18 ALA B N 1
ATOM 1494 C CA . ALA B 1 18 ? 64.062 36.781 -5.09 1 40.5 18 ALA B CA 1
ATOM 1495 C C . ALA B 1 18 ? 62.75 36.156 -5.535 1 40.5 18 ALA B C 1
ATOM 1497 O O . ALA B 1 18 ? 62.375 36.281 -6.695 1 40.5 18 ALA B O 1
ATOM 1498 N N . ASN B 1 19 ? 62.344 35 -5.031 1 42.69 19 ASN B N 1
ATOM 1499 C CA . ASN B 1 19 ? 61.062 34.375 -5.305 1 42.69 19 ASN B CA 1
ATOM 1500 C C . ASN B 1 19 ? 59.906 35.344 -5.012 1 42.69 19 ASN B C 1
ATOM 1502 O O . ASN B 1 19 ? 59.812 35.906 -3.914 1 42.69 19 ASN B O 1
ATOM 1506 N N . PRO B 1 20 ? 59.281 35.938 -6.035 1 45.25 20 PRO B N 1
ATOM 1507 C CA . PRO B 1 20 ? 58.125 36.781 -5.703 1 45.25 20 PRO B CA 1
ATOM 1508 C C . PRO B 1 20 ? 57.125 36.062 -4.836 1 45.25 20 PRO B C 1
ATOM 1510 O O . PRO B 1 20 ? 56.969 34.812 -4.938 1 45.25 20 PRO B O 1
ATOM 1513 N N . ALA B 1 21 ? 56.906 36.562 -3.594 1 42.81 21 ALA B N 1
ATOM 1514 C CA . ALA B 1 21 ? 55.844 36.156 -2.688 1 42.81 21 ALA B CA 1
ATOM 1515 C C . ALA B 1 21 ? 54.5 36.094 -3.398 1 42.81 21 ALA B C 1
ATOM 1517 O O . ALA B 1 21 ? 54.062 37.094 -3.975 1 42.81 21 ALA B O 1
ATOM 1518 N N . LEU B 1 22 ? 54.188 34.938 -4.066 1 41.88 22 LEU B N 1
ATOM 1519 C CA . LEU B 1 22 ? 52.812 34.781 -4.535 1 41.88 22 LEU B CA 1
ATOM 1520 C C . LEU B 1 22 ? 51.844 35.125 -3.426 1 41.88 22 LEU B C 1
ATOM 1522 O O . LEU B 1 22 ? 51.938 34.594 -2.309 1 41.88 22 LEU B O 1
ATOM 1526 N N . SER B 1 23 ? 51.406 36.344 -3.365 1 40.59 23 SER B N 1
ATOM 1527 C CA . SER B 1 23 ? 50.281 36.656 -2.48 1 40.59 23 SER B CA 1
ATOM 1528 C C . SER B 1 23 ? 49.156 35.625 -2.639 1 40.59 23 SER B C 1
ATOM 1530 O O . SER B 1 23 ? 48.656 35.438 -3.742 1 40.59 23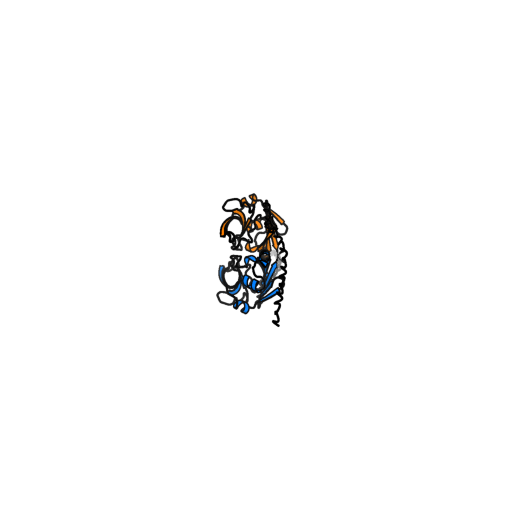 SER B O 1
ATOM 1532 N N . HIS B 1 24 ? 49.312 34.469 -1.968 1 43.12 24 HIS B N 1
ATOM 1533 C CA . HIS B 1 24 ? 48.125 33.625 -1.913 1 43.12 24 HIS B CA 1
ATOM 1534 C C . HIS B 1 24 ? 46.906 34.438 -1.512 1 43.12 24 HIS B C 1
ATOM 1536 O O . HIS B 1 24 ? 46.875 35.062 -0.448 1 43.12 24 HIS B O 1
ATOM 1542 N N . GLY B 1 25 ? 46.219 35 -2.502 1 43.25 25 GLY B N 1
ATOM 1543 C CA . GLY B 1 25 ? 44.906 35.5 -2.184 1 43.25 25 GLY B CA 1
ATOM 1544 C C . GLY B 1 25 ? 44.094 34.594 -1.296 1 43.25 25 GLY B C 1
ATOM 1545 O O . GLY B 1 25 ? 43.906 33.406 -1.624 1 43.25 25 GLY B O 1
ATOM 1546 N N . GLN B 1 26 ? 44.25 34.75 -0.001 1 42.5 26 GLN B N 1
ATOM 1547 C CA . GLN B 1 26 ? 43.344 34 0.88 1 42.5 26 GLN B CA 1
ATOM 1548 C C . GLN B 1 26 ? 41.906 34.094 0.402 1 42.5 26 GLN B C 1
ATOM 1550 O O . GLN B 1 26 ? 41.344 35.219 0.289 1 42.5 26 GLN B O 1
ATOM 1555 N N . SER B 1 27 ? 41.5 33.156 -0.498 1 46.72 27 SER B N 1
ATOM 1556 C CA . SER B 1 27 ? 40.062 33.094 -0.787 1 46.72 27 SER B CA 1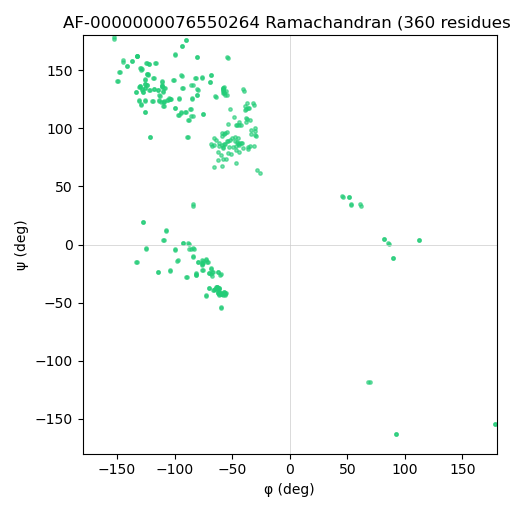
ATOM 1557 C C . SER B 1 27 ? 39.25 33.188 0.491 1 46.72 27 SER B C 1
ATOM 1559 O O . SER B 1 27 ? 39.531 32.531 1.484 1 46.72 27 SER B O 1
ATOM 1561 N N . ALA B 1 28 ? 38.594 34.406 0.75 1 47.09 28 ALA B N 1
ATOM 1562 C CA . ALA B 1 28 ? 37.656 34.531 1.87 1 47.09 28 ALA B CA 1
ATOM 1563 C C . ALA B 1 28 ? 36.812 33.312 2.041 1 47.09 28 ALA B C 1
ATOM 1565 O O . ALA B 1 28 ? 36.438 32.656 1.058 1 47.09 28 ALA B O 1
ATOM 1566 N N . PRO B 1 29 ? 36.906 32.656 3.18 1 44.16 29 PRO B N 1
ATOM 1567 C CA . PRO B 1 29 ? 36.031 31.484 3.324 1 44.16 29 PRO B CA 1
ATOM 1568 C C . PRO B 1 29 ? 34.656 31.688 2.734 1 44.16 29 PRO B C 1
ATOM 1570 O O . PRO B 1 29 ? 34.094 32.781 2.832 1 44.16 29 PRO B O 1
ATOM 1573 N N . ALA B 1 30 ? 34.281 30.938 1.706 1 45.03 30 ALA B N 1
ATOM 1574 C CA . ALA B 1 30 ? 32.938 30.953 1.168 1 45.03 30 ALA B CA 1
ATOM 1575 C C . ALA B 1 30 ? 31.891 31.078 2.287 1 45.03 30 ALA B C 1
ATOM 1577 O O . ALA B 1 30 ? 32.031 30.422 3.322 1 45.03 30 ALA B O 1
ATOM 1578 N N . ALA B 1 31 ? 31.25 32.219 2.387 1 40.69 31 ALA B N 1
ATOM 1579 C CA . ALA B 1 31 ? 30.156 32.344 3.344 1 40.69 31 ALA B CA 1
ATOM 1580 C C . ALA B 1 31 ? 29.328 31.078 3.436 1 40.69 31 ALA B C 1
ATOM 1582 O O . ALA B 1 31 ? 29.219 30.328 2.461 1 40.69 31 ALA B O 1
ATOM 1583 N N . PRO B 1 32 ? 29.203 30.453 4.617 1 40.5 32 PRO B N 1
ATOM 1584 C CA . PRO B 1 32 ? 28.359 29.266 4.691 1 40.5 32 PRO B CA 1
ATOM 1585 C C . PRO B 1 32 ? 27.094 29.375 3.842 1 40.5 32 PRO B C 1
ATOM 1587 O O . PRO B 1 32 ? 26.562 30.484 3.67 1 40.5 32 PRO B O 1
ATOM 1590 N N . MET B 1 33 ? 27.062 28.688 2.729 1 39.78 33 MET B N 1
ATOM 1591 C CA . MET B 1 33 ? 25.797 28.609 2.004 1 39.78 33 MET B CA 1
ATOM 1592 C C . MET B 1 33 ? 24.625 28.688 2.963 1 39.78 33 MET B C 1
ATOM 1594 O O . MET B 1 33 ? 24.578 27.969 3.963 1 39.78 33 MET B O 1
ATOM 1598 N N . ALA B 1 34 ? 24.031 29.828 3.131 1 39.09 34 ALA B N 1
ATOM 1599 C CA . ALA B 1 34 ? 22.797 29.922 3.902 1 39.09 34 ALA B CA 1
ATOM 1600 C C . ALA B 1 34 ? 21.938 28.672 3.746 1 39.09 34 ALA B C 1
ATOM 1602 O O . ALA B 1 34 ? 21.75 28.172 2.631 1 39.09 34 ALA B O 1
ATOM 1603 N N . GLU B 1 35 ? 21.938 27.719 4.641 1 38.78 35 GLU B N 1
ATOM 1604 C CA . GLU B 1 35 ? 20.953 26.625 4.625 1 38.78 35 GLU B CA 1
ATOM 1605 C C . GLU B 1 35 ? 19.594 27.109 4.117 1 38.78 35 GLU B C 1
ATOM 1607 O O . GLU B 1 35 ? 19.062 28.094 4.617 1 38.78 35 GLU B O 1
ATOM 1612 N N . HIS B 1 36 ? 19.391 27.141 2.824 1 39.59 36 HIS B N 1
ATOM 1613 C CA . HIS B 1 36 ? 18.031 27.375 2.344 1 39.59 36 HIS B CA 1
ATOM 1614 C C . HIS B 1 36 ? 17 26.875 3.352 1 39.59 36 HIS B C 1
ATOM 1616 O O . HIS B 1 36 ? 16.766 25.672 3.471 1 39.59 36 HIS B O 1
ATOM 1622 N N . ALA B 1 37 ? 16.922 27.438 4.543 1 39.25 37 ALA B N 1
ATOM 1623 C CA . ALA B 1 37 ? 15.773 27.188 5.418 1 39.25 37 ALA B CA 1
ATOM 1624 C C . ALA B 1 37 ? 14.484 27.062 4.613 1 39.25 37 ALA B C 1
ATOM 1626 O O . ALA B 1 37 ? 14.141 27.969 3.846 1 39.25 37 ALA B O 1
ATOM 1627 N N . HIS B 1 38 ? 14.18 25.875 4.02 1 42.31 38 HIS B N 1
ATOM 1628 C CA . HIS B 1 38 ? 12.852 25.672 3.453 1 42.31 38 HIS B CA 1
ATOM 1629 C C . HIS B 1 38 ? 11.797 26.469 4.211 1 42.31 38 HIS B C 1
ATOM 1631 O O . HIS B 1 38 ? 11.75 26.422 5.441 1 42.31 38 HIS B O 1
ATOM 1637 N N . ALA B 1 39 ? 11.43 27.625 3.842 1 46.59 39 ALA B N 1
ATOM 1638 C CA . ALA B 1 39 ? 10.352 28.422 4.434 1 46.59 39 ALA B CA 1
ATOM 1639 C C . ALA B 1 39 ? 9.242 27.516 4.977 1 46.59 39 ALA B C 1
ATOM 1641 O O . ALA B 1 39 ? 8.859 26.531 4.332 1 46.59 39 ALA B O 1
ATOM 1642 N N . PRO B 1 40 ? 8.867 27.562 6.297 1 52.62 40 PRO B N 1
ATOM 1643 C CA . PRO B 1 40 ? 7.793 26.781 6.91 1 52.62 40 PRO B CA 1
ATOM 1644 C C . PRO B 1 40 ? 6.52 26.781 6.074 1 52.62 40 PRO B C 1
ATOM 1646 O O . PRO B 1 40 ? 6.141 27.797 5.508 1 52.62 40 PRO B O 1
ATOM 1649 N N . ALA B 1 41 ? 6.203 25.641 5.305 1 58.78 41 ALA B N 1
ATOM 1650 C CA . ALA B 1 41 ? 4.941 25.5 4.578 1 58.78 41 ALA B CA 1
ATOM 1651 C C . ALA B 1 41 ? 3.771 26.031 5.402 1 58.78 41 ALA B C 1
ATOM 1653 O O . ALA B 1 41 ? 3.801 25.984 6.633 1 58.78 41 ALA B O 1
ATOM 1654 N N . SER B 1 42 ? 2.826 26.859 4.828 1 68.62 42 SER B N 1
ATOM 1655 C CA . SER B 1 42 ? 1.624 27.391 5.465 1 68.62 42 SER B CA 1
ATOM 1656 C C . SER B 1 42 ? 0.735 26.266 5.98 1 68.62 42 SER B C 1
ATOM 1658 O O . SER B 1 42 ? 0.613 25.219 5.34 1 68.62 42 SER B O 1
ATOM 1660 N N . PRO B 1 43 ? 0.257 26.344 7.172 1 72.69 43 PRO B N 1
ATOM 1661 C CA . PRO B 1 43 ? -0.616 25.328 7.75 1 72.69 43 PRO B CA 1
ATOM 1662 C C . PRO B 1 43 ? -1.862 25.062 6.91 1 72.69 43 PRO B C 1
ATOM 1664 O O . PRO B 1 43 ? -2.41 25.984 6.309 1 72.69 43 PRO B O 1
ATOM 1667 N N . SER B 1 44 ? -2.072 23.75 6.621 1 77.81 44 SER B N 1
ATOM 1668 C CA . SER B 1 44 ? -3.326 23.406 5.965 1 77.81 44 SER B CA 1
ATOM 1669 C C . SER B 1 44 ? -4.527 23.859 6.781 1 77.81 44 SER B C 1
ATOM 1671 O O . SER B 1 44 ? -4.543 23.719 8.008 1 77.81 44 SER B O 1
ATOM 1673 N N . THR B 1 45 ? -5.492 24.453 6.02 1 84.31 45 THR B N 1
ATOM 1674 C CA . THR B 1 45 ? -6.695 24.891 6.707 1 84.31 45 THR B CA 1
ATOM 1675 C C . THR B 1 45 ? -7.859 23.938 6.43 1 84.31 45 THR B C 1
ATOM 1677 O O . THR B 1 45 ? -8.828 23.906 7.195 1 84.31 45 THR B O 1
ATOM 1680 N N . ASN B 1 46 ? -7.758 23.219 5.34 1 95.75 46 ASN B N 1
ATOM 1681 C CA . ASN B 1 46 ? -8.742 22.203 4.977 1 95.75 46 ASN B CA 1
ATOM 1682 C C . ASN B 1 46 ? -8.094 21.016 4.285 1 95.75 46 ASN B C 1
ATOM 1684 O O . ASN B 1 46 ? -6.949 21.094 3.836 1 95.75 46 ASN B O 1
ATOM 1688 N N . LEU B 1 47 ? -8.766 19.953 4.316 1 98.62 47 LEU B N 1
ATOM 1689 C CA . LEU B 1 47 ? -8.383 18.766 3.568 1 98.62 47 LEU B CA 1
ATOM 1690 C C . LEU B 1 47 ? -9.367 18.484 2.443 1 98.62 47 LEU B C 1
ATOM 1692 O O . LEU B 1 47 ? -10.578 18.391 2.684 1 98.62 47 LEU B O 1
ATOM 1696 N N . THR B 1 48 ? -8.859 18.422 1.248 1 98.75 48 THR B N 1
ATOM 1697 C CA . THR B 1 48 ? -9.688 18.094 0.099 1 98.75 48 THR B CA 1
ATOM 1698 C C . THR B 1 48 ? -9.43 16.656 -0.356 1 98.75 48 THR B C 1
ATOM 1700 O O . THR B 1 48 ? -8.281 16.266 -0.584 1 98.75 48 THR B O 1
ATOM 1703 N N . ILE B 1 49 ? -10.484 15.891 -0.442 1 98.88 49 ILE B N 1
ATOM 1704 C CA . ILE B 1 49 ? -10.406 14.531 -0.973 1 98.88 49 ILE B CA 1
ATOM 1705 C C . ILE B 1 49 ? -11.172 14.445 -2.287 1 98.88 49 ILE B C 1
ATOM 1707 O O . ILE B 1 49 ? -12.352 14.805 -2.35 1 98.88 49 ILE B O 1
ATOM 1711 N N . SER B 1 50 ? -10.492 14.031 -3.303 1 98.75 50 SER B N 1
ATOM 1712 C CA . SER B 1 50 ? -11.07 13.914 -4.637 1 98.75 50 SER B CA 1
ATOM 1713 C C . SER B 1 50 ? -11.242 12.453 -5.039 1 98.75 50 SER B C 1
ATOM 1715 O O . SER B 1 50 ? -10.273 11.688 -5.059 1 98.75 50 SER B O 1
ATOM 1717 N N . VAL B 1 51 ? -12.484 12.094 -5.355 1 97.94 51 VAL B N 1
ATOM 1718 C CA . VAL B 1 51 ? -12.828 10.758 -5.844 1 97.94 51 VAL B CA 1
ATOM 1719 C C . VAL B 1 51 ? -13.57 10.867 -7.172 1 97.94 51 VAL B C 1
ATOM 1721 O O . VAL B 1 51 ? -14.688 11.383 -7.227 1 97.94 51 VAL B O 1
ATOM 1724 N N . GLU B 1 52 ? -12.93 10.375 -8.25 1 91.88 52 GLU B N 1
ATOM 1725 C CA . GLU B 1 52 ? -13.539 10.383 -9.578 1 91.88 52 GLU B CA 1
ATOM 1726 C C . GLU B 1 52 ? -14.055 11.773 -9.945 1 91.88 52 GLU B C 1
ATOM 1728 O O . GLU B 1 52 ? -15.195 11.922 -10.391 1 91.88 52 GLU B O 1
ATOM 1733 N N . GLY B 1 53 ? -13.32 12.719 -9.633 1 91.62 53 GLY B N 1
ATOM 1734 C CA . GLY B 1 53 ? -13.648 14.078 -10.039 1 91.62 53 GLY B CA 1
ATOM 1735 C C . GLY B 1 53 ? -14.516 14.812 -9.039 1 91.62 53 GLY B C 1
ATOM 1736 O O . GLY B 1 53 ? -14.742 16.016 -9.164 1 91.62 53 GLY B O 1
ATOM 1737 N N . LYS B 1 54 ? -15.07 14.164 -8.078 1 96.62 54 LYS B N 1
ATOM 1738 C CA . LYS B 1 54 ? -15.859 14.805 -7.027 1 96.62 54 LYS B CA 1
ATOM 1739 C C . LYS B 1 54 ? -15 15.133 -5.809 1 96.62 54 LYS B C 1
ATOM 1741 O O . LYS B 1 54 ? -14.258 14.273 -5.32 1 96.62 54 LYS B O 1
ATOM 1746 N N . GLU B 1 55 ? -15.219 16.375 -5.32 1 98.19 55 GLU B N 1
ATOM 1747 C CA . GLU B 1 55 ? -14.383 16.828 -4.211 1 98.19 55 GLU B CA 1
ATOM 1748 C C . GLU B 1 55 ? -15.195 16.953 -2.926 1 98.19 55 GLU B C 1
ATOM 1750 O O . GLU B 1 55 ? -16.344 17.406 -2.951 1 98.19 55 GLU B O 1
ATOM 1755 N N . ALA B 1 56 ? -14.617 16.484 -1.856 1 98.44 56 ALA B N 1
ATOM 1756 C CA . ALA B 1 56 ? -15.109 16.719 -0.498 1 98.44 56 ALA B CA 1
ATOM 1757 C C . ALA B 1 56 ? -14.078 17.484 0.329 1 98.44 56 ALA B C 1
ATOM 1759 O O . ALA B 1 56 ? -12.883 17.188 0.285 1 98.44 56 ALA B O 1
ATOM 1760 N N . LYS B 1 57 ? -14.555 18.469 1.012 1 98.31 57 LYS B N 1
ATOM 1761 C CA . LYS B 1 57 ? -13.688 19.297 1.852 1 98.31 57 LYS B CA 1
ATOM 1762 C C . LYS B 1 57 ? -13.977 19.062 3.332 1 98.31 57 LYS B C 1
ATOM 1764 O O . LYS B 1 57 ? -15.141 18.984 3.734 1 98.31 57 LYS B O 1
ATOM 1769 N N . PHE B 1 58 ? -12.922 18.938 4.086 1 98.62 58 PHE B N 1
ATOM 1770 C CA . PHE B 1 58 ? -13.055 18.688 5.516 1 98.62 58 PHE B CA 1
ATOM 1771 C C . PHE B 1 58 ? -12.281 19.734 6.316 1 98.62 58 PHE B C 1
ATOM 1773 O O . PHE B 1 58 ? -11.141 20.062 5.984 1 98.62 58 PHE B O 1
ATOM 1780 N N . SER B 1 59 ? -12.906 20.25 7.344 1 97.75 59 SER B N 1
ATOM 1781 C CA . SER B 1 59 ? -12.227 21.031 8.367 1 97.75 59 SER B CA 1
ATOM 1782 C C . SER B 1 59 ? -11.797 20.156 9.539 1 97.75 59 SER B C 1
ATOM 1784 O O . SER B 1 59 ? -12.172 18.984 9.617 1 97.75 59 SER B O 1
ATOM 1786 N N . VAL B 1 60 ? -11.023 20.75 10.398 1 96.94 60 VAL B N 1
ATOM 1787 C CA . VAL B 1 60 ? -10.633 20.031 11.602 1 96.94 60 VAL B CA 1
ATOM 1788 C C . VAL B 1 60 ? -11.867 19.688 12.43 1 96.94 60 VAL B C 1
ATOM 1790 O O . VAL B 1 60 ? -11.961 18.609 13.008 1 96.94 60 VAL B O 1
ATOM 1793 N N . ALA B 1 61 ? -12.82 20.594 12.477 1 97.06 61 ALA B N 1
ATOM 1794 C CA . ALA B 1 61 ? -14.07 20.375 13.211 1 97.06 61 ALA B CA 1
ATOM 1795 C C . ALA B 1 61 ? -14.836 19.188 12.641 1 97.06 61 ALA B C 1
ATOM 1797 O O . ALA B 1 61 ? -15.445 18.422 13.391 1 97.06 61 ALA B O 1
ATOM 1798 N N . ASP B 1 62 ? -14.852 19.094 11.289 1 98.25 62 ASP B N 1
ATOM 1799 C CA . ASP B 1 62 ? -15.508 17.953 10.656 1 98.25 62 ASP B CA 1
ATOM 1800 C C . ASP B 1 62 ? -14.891 16.641 11.125 1 98.25 62 ASP B C 1
ATOM 1802 O O . ASP B 1 62 ? -15.609 15.688 11.422 1 98.25 62 ASP B O 1
ATOM 1806 N N . LEU B 1 63 ? -13.578 16.594 11.203 1 98.56 63 LEU B N 1
ATOM 1807 C CA . LEU B 1 63 ? -12.906 15.367 11.625 1 98.56 63 LEU B CA 1
ATOM 1808 C C . LEU B 1 63 ? -13.148 15.102 13.102 1 98.56 63 LEU B C 1
ATOM 1810 O O . LEU B 1 63 ? -13.328 13.945 13.508 1 98.56 63 LEU B O 1
ATOM 1814 N N . GLN B 1 64 ? -13.164 16.188 13.898 1 97.69 64 GLN B N 1
ATOM 1815 C CA . GLN B 1 64 ? -13.406 16.031 15.328 1 97.69 64 GLN B CA 1
ATOM 1816 C C . GLN B 1 64 ? -14.773 15.391 15.594 1 97.69 64 GLN B C 1
ATOM 1818 O O . GLN B 1 64 ? -14.953 14.68 16.578 1 97.69 64 GLN B O 1
ATOM 1823 N N . ALA B 1 65 ? -15.664 15.57 14.648 1 98.19 65 ALA B N 1
ATOM 1824 C CA . ALA B 1 65 ? -17.031 15.102 14.82 1 98.19 65 ALA B CA 1
ATOM 1825 C C . ALA B 1 65 ? -17.172 13.648 14.375 1 98.19 65 ALA B C 1
ATOM 1827 O O . ALA B 1 65 ? -18.234 13.031 14.555 1 98.19 65 ALA B O 1
ATOM 1828 N N . MET B 1 66 ? -16.125 13.094 13.867 1 98.62 66 MET B N 1
ATOM 1829 C CA . MET B 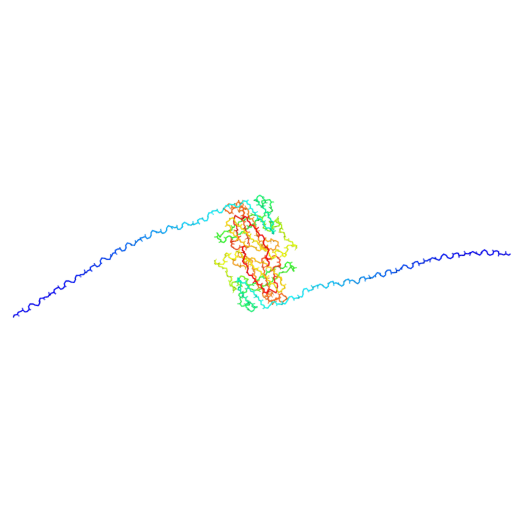1 66 ? -16.125 11.711 13.406 1 98.62 66 MET B CA 1
ATOM 1830 C C . MET B 1 66 ? -15.5 10.789 14.453 1 98.62 66 MET B C 1
ATOM 1832 O O . MET B 1 66 ? -14.828 11.25 15.375 1 98.62 66 MET B O 1
ATOM 1836 N N . PRO B 1 67 ? -15.766 9.461 14.297 1 98.44 67 PRO B N 1
ATOM 1837 C CA . PRO B 1 67 ? -15.086 8.531 15.203 1 98.44 67 PRO B CA 1
ATOM 1838 C C . PRO B 1 67 ? -13.57 8.648 15.156 1 98.44 67 PRO B C 1
ATOM 1840 O O . PRO B 1 67 ? -12.984 8.727 14.07 1 98.44 67 PRO B O 1
ATOM 1843 N N . GLN B 1 68 ? -13.023 8.727 16.359 1 98.75 68 GLN B N 1
ATOM 1844 C CA . GLN B 1 68 ? -11.578 8.898 16.453 1 98.75 68 GLN B CA 1
ATOM 1845 C C . GLN B 1 68 ? -10.875 7.555 16.625 1 98.75 68 GLN B C 1
ATOM 1847 O O . GLN B 1 68 ? -11.422 6.629 17.219 1 98.75 68 GLN B O 1
ATOM 1852 N N . LYS B 1 69 ? -9.734 7.508 16.047 1 98.69 69 LYS B N 1
ATOM 1853 C CA . LYS B 1 69 ? -8.812 6.387 16.203 1 98.69 69 LYS B CA 1
ATOM 1854 C C . LYS B 1 69 ? -7.438 6.875 16.672 1 98.69 69 LYS B C 1
ATOM 1856 O O . LYS B 1 69 ? -6.945 7.898 16.203 1 98.69 69 LYS B O 1
ATOM 1861 N N . THR B 1 70 ? -6.863 6.133 17.594 1 98.69 70 THR B N 1
ATOM 1862 C CA . THR B 1 70 ? -5.535 6.445 18.109 1 98.69 70 THR B CA 1
ATOM 1863 C C . THR B 1 70 ? -4.52 5.406 17.641 1 98.69 70 THR B C 1
ATOM 1865 O O . THR B 1 70 ? -4.781 4.203 17.703 1 98.69 70 THR B O 1
ATOM 1868 N N . VAL B 1 71 ? -3.416 5.898 17.125 1 98.56 71 VAL B N 1
ATOM 1869 C CA . VAL B 1 71 ? -2.354 5.031 16.641 1 98.56 71 VAL B CA 1
ATOM 1870 C C . VAL B 1 71 ? -1.021 5.434 17.25 1 98.56 71 VAL B C 1
ATOM 1872 O O . VAL B 1 71 ? -0.729 6.621 17.406 1 98.56 71 VAL B O 1
ATOM 1875 N N . THR B 1 72 ? -0.297 4.457 17.719 1 98.38 72 THR B N 1
ATOM 1876 C CA . THR B 1 72 ? 1.067 4.68 18.188 1 98.38 72 THR B CA 1
ATOM 1877 C C . THR B 1 72 ? 2.078 4.121 17.188 1 98.38 72 THR B C 1
ATOM 1879 O O . THR B 1 72 ? 1.992 2.953 16.797 1 98.38 72 THR B O 1
ATOM 1882 N N . VAL B 1 73 ? 2.945 4.969 16.766 1 98.12 73 VAL B N 1
ATOM 1883 C CA . VAL B 1 73 ? 3.955 4.602 15.773 1 98.12 73 VAL B CA 1
ATOM 1884 C C . VAL B 1 73 ? 5.348 4.902 16.328 1 98.12 73 VAL B C 1
ATOM 1886 O O . VAL B 1 73 ? 5.5 5.719 17.234 1 98.12 73 VAL B O 1
ATOM 1889 N N . HIS B 1 74 ? 6.34 4.176 15.773 1 96.94 74 HIS B N 1
ATOM 1890 C CA . HIS B 1 74 ? 7.742 4.461 16.062 1 96.94 74 HIS B CA 1
ATOM 1891 C C . HIS B 1 74 ? 8.383 5.277 14.953 1 96.94 74 HIS B C 1
ATOM 1893 O O . HIS B 1 74 ? 8.414 4.84 13.797 1 96.94 74 HIS B O 1
ATOM 1899 N N . ASN B 1 75 ? 8.82 6.457 15.289 1 95.12 75 ASN B N 1
ATOM 1900 C CA . ASN B 1 75 ? 9.516 7.301 14.32 1 95.12 75 ASN B CA 1
ATOM 1901 C C . ASN B 1 75 ? 11.008 6.973 14.266 1 95.12 75 ASN B C 1
ATOM 1903 O O . ASN B 1 75 ? 11.758 7.324 15.172 1 95.12 75 ASN B O 1
ATOM 1907 N N . ALA B 1 76 ? 11.414 6.41 13.188 1 91.81 76 ALA B N 1
ATOM 1908 C CA . ALA B 1 76 ? 12.789 5.949 13.047 1 91.81 76 ALA B CA 1
ATOM 1909 C C . ALA B 1 76 ? 13.758 7.129 12.953 1 91.81 76 ALA B C 1
ATOM 1911 O O . ALA B 1 76 ? 14.938 7 13.289 1 91.81 76 ALA B O 1
ATOM 1912 N N . HIS B 1 77 ? 13.25 8.266 12.523 1 89.94 77 HIS B N 1
ATOM 1913 C CA . HIS B 1 77 ? 14.086 9.453 12.406 1 89.94 77 HIS B CA 1
ATOM 1914 C C . HIS B 1 77 ? 14.422 10.023 13.781 1 89.94 77 HIS B C 1
ATOM 1916 O O . HIS B 1 77 ? 15.578 10.367 14.055 1 89.94 77 HIS B O 1
ATOM 1922 N N . THR B 1 78 ? 13.453 10.078 14.602 1 90.44 78 THR B N 1
ATOM 1923 C CA . THR B 1 78 ? 13.633 10.656 15.93 1 90.44 78 THR B CA 1
ATOM 1924 C C . THR B 1 78 ? 13.875 9.57 16.969 1 90.44 78 THR B C 1
ATOM 1926 O O . THR B 1 78 ? 14.25 9.867 18.109 1 90.44 78 THR B O 1
ATOM 1929 N N . LYS B 1 79 ? 13.617 8.305 16.625 1 94.44 79 LYS B N 1
ATOM 1930 C CA . LYS B 1 79 ? 13.75 7.148 17.5 1 94.44 79 LYS B CA 1
ATOM 1931 C C . LYS B 1 79 ? 12.828 7.262 18.703 1 94.44 79 LYS B C 1
ATOM 1933 O O . LYS B 1 79 ? 13.227 6.949 19.828 1 94.44 79 LYS B O 1
ATOM 1938 N N . GLN B 1 80 ? 11.68 7.852 18.453 1 94.88 80 GLN B N 1
ATOM 1939 C CA . GLN B 1 80 ? 10.672 8.016 19.5 1 94.88 80 GLN B CA 1
ATOM 1940 C C . GLN B 1 80 ? 9.344 7.395 19.078 1 94.88 80 GLN B C 1
ATOM 1942 O O . GLN B 1 80 ? 9.031 7.316 17.891 1 94.88 80 GLN B O 1
ATOM 1947 N N . ASP B 1 81 ? 8.703 6.898 20.125 1 97.25 81 ASP B N 1
ATOM 1948 C CA . ASP B 1 81 ? 7.309 6.523 19.891 1 97.25 81 ASP B CA 1
ATOM 1949 C C . ASP B 1 81 ? 6.395 7.746 19.953 1 97.25 81 ASP B C 1
ATOM 1951 O O . ASP B 1 81 ? 6.57 8.617 20.812 1 97.25 81 ASP B O 1
ATOM 1955 N N . GLU B 1 82 ? 5.543 7.82 18.984 1 97.62 82 GLU B N 1
ATOM 1956 C CA . GLU B 1 82 ? 4.582 8.914 18.859 1 97.62 82 GLU B CA 1
ATOM 1957 C C . GLU B 1 82 ? 3.152 8.391 18.781 1 97.62 82 GLU B C 1
ATOM 1959 O O . GLU B 1 82 ? 2.895 7.375 18.141 1 97.62 82 GLU B O 1
ATOM 1964 N N . THR B 1 83 ? 2.273 9.086 19.516 1 98.56 83 THR B N 1
ATOM 1965 C CA . THR B 1 83 ? 0.871 8.688 19.516 1 98.56 83 THR B CA 1
ATOM 1966 C C . THR B 1 83 ? 0.009 9.758 18.844 1 98.56 83 THR B C 1
ATOM 1968 O O . THR B 1 83 ? 0.072 10.93 19.219 1 98.56 83 THR B O 1
ATOM 1971 N N . TYR B 1 84 ? -0.8 9.305 17.875 1 98.81 84 TYR B N 1
ATOM 1972 C CA . TYR B 1 84 ? -1.645 10.211 17.109 1 98.81 84 TYR B CA 1
ATOM 1973 C C . TYR B 1 84 ? -3.109 9.797 17.203 1 98.81 84 TYR B C 1
ATOM 1975 O O . TYR B 1 84 ? -3.424 8.617 17.328 1 98.81 84 TYR B O 1
ATOM 1983 N N . SER B 1 85 ? -3.951 10.789 17.172 1 98.81 85 SER B N 1
ATOM 1984 C CA . SER B 1 85 ? -5.387 10.555 17.078 1 98.81 85 SER B CA 1
ATOM 1985 C C . SER B 1 85 ? -6 11.297 15.906 1 98.81 85 SER B C 1
ATOM 1987 O O . SER B 1 85 ? -5.59 12.422 15.594 1 98.81 85 SER B O 1
ATOM 1989 N N . GLY B 1 86 ? -6.941 10.648 15.258 1 98.88 86 GLY B N 1
ATOM 1990 C CA . GLY B 1 86 ? -7.629 11.203 14.102 1 98.88 86 GLY B CA 1
ATOM 1991 C C . GLY B 1 86 ? -8.641 10.25 13.5 1 98.88 86 GLY B C 1
ATOM 1992 O O . GLY B 1 86 ? -9.305 9.5 14.227 1 98.88 86 GLY B O 1
ATOM 1993 N N . VAL B 1 87 ? -8.891 10.43 12.258 1 98.94 87 VAL B N 1
ATOM 1994 C CA . VAL B 1 87 ? -9.938 9.68 11.57 1 98.94 87 VAL B CA 1
ATOM 1995 C C . VAL B 1 87 ? -9.32 8.703 10.578 1 98.94 87 VAL B C 1
ATOM 1997 O O . VAL B 1 87 ? -8.367 9.047 9.867 1 98.94 87 VAL B O 1
ATOM 2000 N N . SER B 1 88 ? -9.922 7.5 10.516 1 98.88 88 SER B N 1
ATOM 2001 C CA . SER B 1 88 ? -9.477 6.527 9.523 1 98.88 88 SER B CA 1
ATOM 2002 C C . SER B 1 88 ? -9.586 7.086 8.109 1 98.88 88 SER B C 1
ATOM 2004 O O . SER B 1 88 ? -10.602 7.68 7.75 1 98.88 88 SER B O 1
ATOM 2006 N N . LEU B 1 89 ? -8.523 6.871 7.371 1 98.88 89 LEU B N 1
ATOM 2007 C CA . LEU B 1 89 ? -8.586 7.336 5.988 1 98.88 89 LEU B CA 1
ATOM 2008 C C . LEU B 1 89 ? -9.68 6.613 5.215 1 98.88 89 LEU B C 1
ATOM 2010 O O . LEU B 1 89 ? -10.344 7.211 4.367 1 98.88 89 LEU B O 1
ATOM 2014 N N . GLY B 1 90 ? -9.844 5.324 5.531 1 98.75 90 GLY B N 1
ATOM 2015 C CA . GLY B 1 90 ? -10.938 4.594 4.918 1 98.75 90 GLY B CA 1
ATOM 2016 C C . GLY B 1 90 ? -12.289 5.234 5.16 1 98.75 90 GLY B C 1
ATOM 2017 O O . GLY B 1 90 ? -13.117 5.312 4.25 1 98.75 90 GLY B O 1
ATOM 2018 N N . ASP B 1 91 ? -12.562 5.684 6.352 1 98.56 91 ASP B N 1
ATOM 2019 C CA . ASP B 1 91 ? -13.82 6.344 6.676 1 98.56 91 ASP B CA 1
ATOM 2020 C C . ASP B 1 91 ? -13.961 7.664 5.918 1 98.56 91 ASP B C 1
ATOM 2022 O O . ASP B 1 91 ? -15.055 8.016 5.465 1 98.56 91 ASP B O 1
ATOM 2026 N N . LEU B 1 92 ? -12.859 8.375 5.785 1 98.81 92 LEU B N 1
ATOM 2027 C CA . LEU B 1 92 ? -12.891 9.625 5.035 1 98.81 92 LEU B CA 1
ATOM 2028 C C . LEU B 1 92 ? -13.172 9.367 3.559 1 98.81 92 LEU B C 1
ATOM 2030 O O . LEU B 1 92 ? -13.898 10.133 2.916 1 98.81 92 LEU B O 1
ATOM 2034 N N . LEU B 1 93 ? -12.578 8.289 3.031 1 98.69 93 LEU B N 1
ATOM 2035 C CA . LEU B 1 93 ? -12.867 7.922 1.649 1 98.69 93 LEU B CA 1
ATOM 2036 C C . LEU B 1 93 ? -14.344 7.586 1.474 1 98.69 93 LEU B C 1
ATOM 2038 O O . LEU B 1 93 ? -14.969 8 0.494 1 98.69 93 LEU B O 1
ATOM 2042 N N . ALA B 1 94 ? -14.875 6.875 2.43 1 98.19 94 ALA B N 1
ATOM 2043 C CA . ALA B 1 94 ? -16.297 6.531 2.377 1 98.19 94 ALA B CA 1
ATOM 2044 C C . ALA B 1 94 ? -17.156 7.785 2.387 1 98.19 94 ALA B C 1
ATOM 2046 O O . ALA B 1 94 ? -18.094 7.914 1.58 1 98.19 94 ALA B O 1
ATOM 2047 N N . LYS B 1 95 ? -16.828 8.711 3.219 1 97.69 95 LYS B N 1
ATOM 2048 C CA . LYS B 1 95 ? -17.562 9.961 3.309 1 97.69 95 LYS B CA 1
ATOM 2049 C C . LYS B 1 95 ? -17.406 10.789 2.037 1 97.69 95 LYS B C 1
ATOM 2051 O O . LYS B 1 95 ? -18.234 11.648 1.739 1 97.69 95 LYS B O 1
ATOM 2056 N N . SER B 1 96 ? -16.344 10.523 1.364 1 98.06 96 SER B N 1
ATOM 2057 C CA . SER B 1 96 ? -16.062 11.266 0.139 1 98.06 96 SER B CA 1
ATOM 2058 C C . SER B 1 96 ? -16.625 10.547 -1.084 1 98.06 96 SER B C 1
ATOM 2060 O O . SER B 1 96 ? -16.375 10.961 -2.219 1 98.06 96 SER B O 1
ATOM 2062 N N . GLY B 1 97 ? -17.281 9.414 -0.897 1 96.56 97 GLY B N 1
ATOM 2063 C CA . GLY B 1 97 ? -17.984 8.773 -2 1 96.56 97 GLY B CA 1
ATOM 2064 C C . GLY B 1 97 ? -17.359 7.457 -2.418 1 96.56 97 GLY B C 1
ATOM 2065 O O . GLY B 1 97 ? -17.75 6.871 -3.428 1 96.56 97 GLY B O 1
ATOM 2066 N N . PHE B 1 98 ? -16.328 7.004 -1.703 1 98 98 PHE B N 1
ATOM 2067 C CA . PHE B 1 98 ? -15.734 5.711 -2.006 1 98 98 PHE B CA 1
ATOM 2068 C C . PHE B 1 98 ? -15.797 4.785 -0.795 1 98 98 PHE B C 1
ATOM 2070 O O . PHE B 1 98 ? -14.875 4.754 0.02 1 98 98 PHE B O 1
ATOM 2077 N N . ALA B 1 99 ? -16.812 4.062 -0.777 1 96.38 99 ALA B N 1
ATOM 2078 C CA . ALA B 1 99 ? -16.969 3.029 0.244 1 96.38 99 ALA B CA 1
ATOM 2079 C C . ALA B 1 99 ? -16.625 1.65 -0.309 1 96.38 99 ALA B C 1
ATOM 2081 O O . ALA B 1 99 ? -16.906 1.352 -1.472 1 96.38 99 ALA B O 1
ATOM 2082 N N . VAL B 1 100 ? -16 0.898 0.52 1 95.19 100 VAL B N 1
ATOM 2083 C CA . VAL B 1 100 ? -15.672 -0.465 0.115 1 95.19 100 VAL B CA 1
ATOM 2084 C C . VAL B 1 100 ? -16.922 -1.336 0.165 1 95.19 100 VAL B C 1
ATOM 2086 O O . VAL B 1 100 ? -17.484 -1.578 1.241 1 95.19 100 VAL B O 1
ATOM 2089 N N . GLU B 1 101 ? -17.344 -1.741 -0.921 1 95.44 101 GLU B N 1
ATOM 2090 C CA . GLU B 1 101 ? -18.484 -2.627 -1.12 1 95.44 101 GLU B CA 1
ATOM 2091 C C . GLU B 1 101 ? -18.344 -3.436 -2.406 1 95.44 101 GLU B C 1
ATOM 2093 O O . GLU B 1 101 ? -17.328 -3.348 -3.088 1 95.44 101 GLU B O 1
ATOM 2098 N N . GLN B 1 102 ? -19.297 -4.293 -2.625 1 92.12 102 GLN B N 1
ATOM 2099 C CA . GLN B 1 102 ? -19.219 -5.172 -3.787 1 92.12 102 GLN B CA 1
ATOM 2100 C C . GLN B 1 102 ? -19.047 -4.371 -5.074 1 92.12 102 GLN B C 1
ATOM 2102 O O . GLN B 1 102 ? -18.234 -4.719 -5.926 1 92.12 102 GLN B O 1
ATOM 2107 N N . ALA B 1 103 ? -19.781 -3.264 -5.184 1 92.88 103 ALA B N 1
ATOM 2108 C CA . ALA B 1 103 ? -19.797 -2.463 -6.406 1 92.88 103 ALA B CA 1
ATOM 2109 C C . ALA B 1 103 ? -18.438 -1.787 -6.633 1 92.88 103 ALA B C 1
ATOM 2111 O O . ALA B 1 103 ? -18.062 -1.512 -7.773 1 92.88 103 ALA B O 1
ATOM 2112 N N . THR B 1 104 ? -17.641 -1.51 -5.555 1 95.69 104 THR B N 1
ATOM 2113 C CA . THR B 1 104 ? -16.391 -0.763 -5.672 1 95.69 104 THR B CA 1
ATOM 2114 C C . THR B 1 104 ? -15.188 -1.678 -5.445 1 95.69 104 THR B C 1
ATOM 2116 O O . THR B 1 104 ? -14.039 -1.219 -5.438 1 95.69 104 THR B O 1
ATOM 2119 N N . HIS B 1 105 ? -15.445 -2.906 -5.281 1 96.5 105 HIS B N 1
ATOM 2120 C CA . HIS B 1 105 ? -14.406 -3.854 -4.891 1 96.5 105 HIS B CA 1
ATOM 2121 C C . HIS B 1 105 ? -13.281 -3.896 -5.922 1 96.5 105 HIS B C 1
ATOM 2123 O O . HIS B 1 105 ? -12.109 -3.744 -5.578 1 96.5 105 HIS B O 1
ATOM 2129 N N . ARG B 1 106 ? -13.672 -4.137 -7.16 1 96.19 106 ARG B N 1
ATOM 2130 C CA . ARG B 1 106 ? -12.664 -4.199 -8.219 1 96.19 106 ARG B CA 1
ATOM 2131 C C . ARG B 1 106 ? -11.906 -2.881 -8.328 1 96.19 106 ARG B C 1
ATOM 2133 O O . ARG B 1 106 ? -10.695 -2.873 -8.547 1 96.19 106 ARG B O 1
ATOM 2140 N N . GLN B 1 107 ? -12.609 -1.81 -8.25 1 97.69 107 GLN B N 1
ATOM 2141 C CA . GLN B 1 107 ? -11.984 -0.494 -8.297 1 97.69 107 GLN B CA 1
ATOM 2142 C C . GLN B 1 107 ? -10.992 -0.321 -7.145 1 97.69 107 GLN B C 1
ATOM 2144 O O . GLN B 1 107 ? -9.898 0.221 -7.34 1 97.69 107 GLN B O 1
ATOM 2149 N N . MET B 1 108 ? -11.336 -0.76 -5.984 1 98.56 108 MET B N 1
ATOM 2150 C CA . MET B 1 108 ? -10.438 -0.687 -4.832 1 98.56 108 MET B CA 1
ATOM 2151 C C . MET B 1 108 ? -9.117 -1.395 -5.125 1 98.56 108 MET B C 1
ATOM 2153 O O . MET B 1 108 ? -8.047 -0.839 -4.887 1 98.56 108 MET B O 1
ATOM 2157 N N . LEU B 1 109 ? -9.203 -2.525 -5.789 1 98.75 109 LEU B N 1
ATOM 2158 C CA . LEU B 1 109 ? -8.055 -3.389 -6.02 1 98.75 109 LEU B CA 1
ATOM 2159 C C . LEU B 1 109 ? -7.117 -2.781 -7.059 1 98.75 109 LEU B C 1
ATOM 2161 O O . LEU B 1 109 ? -5.973 -3.219 -7.203 1 98.75 109 LEU B O 1
ATOM 2165 N N . ARG B 1 110 ? -7.617 -1.743 -7.766 1 98.75 110 ARG B N 1
ATOM 2166 C CA . ARG B 1 110 ? -6.867 -1.229 -8.906 1 98.75 110 ARG B CA 1
ATOM 2167 C C . ARG B 1 110 ? -6.664 0.278 -8.789 1 98.75 110 ARG B C 1
ATOM 2169 O O . ARG B 1 110 ? -6.395 0.95 -9.789 1 98.75 110 ARG B O 1
ATOM 2176 N N . SER B 1 111 ? -6.816 0.786 -7.582 1 98.75 111 SER B N 1
ATOM 2177 C CA . SER B 1 111 ? -6.707 2.227 -7.379 1 98.75 111 SER B CA 1
ATOM 2178 C C . SER B 1 111 ? -5.617 2.564 -6.371 1 98.75 111 SER B C 1
ATOM 2180 O O . SER B 1 111 ? -5.227 1.716 -5.566 1 98.75 111 SER B O 1
ATOM 2182 N N . TYR B 1 112 ? -5.117 3.773 -6.496 1 98.81 112 TYR B N 1
ATOM 2183 C CA . TYR B 1 112 ? -4.152 4.328 -5.551 1 98.81 112 TYR B CA 1
ATOM 2184 C C . TYR B 1 112 ? -4.555 5.734 -5.129 1 98.81 112 TYR B C 1
ATOM 2186 O O . TYR B 1 112 ? -5.453 6.336 -5.723 1 98.81 112 TYR B O 1
ATOM 2194 N N . LEU B 1 113 ? -3.977 6.176 -4.035 1 98.94 113 LEU B N 1
ATOM 2195 C CA . LEU B 1 113 ? -4.141 7.531 -3.521 1 98.94 113 LEU B CA 1
ATOM 2196 C C . LEU B 1 113 ? -2.859 8.344 -3.699 1 98.94 113 LEU B C 1
ATOM 2198 O O . LEU B 1 113 ? -1.762 7.828 -3.471 1 98.94 113 LEU B O 1
ATOM 2202 N N . LYS B 1 114 ? -3.037 9.547 -4.176 1 98.88 114 LYS B N 1
ATOM 2203 C CA . LYS B 1 114 ? -2.01 10.578 -4.051 1 98.88 114 LYS B CA 1
ATOM 2204 C C . LYS B 1 114 ? -2.281 11.484 -2.855 1 98.88 114 LYS B C 1
ATOM 2206 O O . LYS B 1 114 ? -3.285 12.203 -2.826 1 98.88 114 LYS B O 1
ATOM 2211 N N . ALA B 1 115 ? -1.464 11.422 -1.833 1 98.94 115 ALA B N 1
ATOM 2212 C CA . ALA B 1 115 ? -1.573 12.266 -0.649 1 98.94 115 ALA B CA 1
ATOM 2213 C C . ALA B 1 115 ? -0.525 13.375 -0.672 1 98.94 115 ALA B C 1
ATOM 2215 O O . ALA B 1 115 ? 0.676 13.102 -0.729 1 98.94 115 ALA B O 1
ATOM 2216 N N . GLU B 1 116 ? -1.022 14.602 -0.555 1 98.62 116 GLU B N 1
ATOM 2217 C CA . GLU B 1 116 ? -0.154 15.742 -0.825 1 98.62 116 GLU B CA 1
ATOM 2218 C C . GLU B 1 116 ? -0.223 16.766 0.305 1 98.62 116 GLU B C 1
ATOM 2220 O O . GLU B 1 116 ? -1.303 17.047 0.829 1 98.62 116 GLU B O 1
ATOM 2225 N N . GLY B 1 117 ? 0.983 17.25 0.683 1 98.12 117 GLY B N 1
ATOM 2226 C CA . GLY B 1 117 ? 1.054 18.375 1.609 1 98.12 117 GLY B CA 1
ATOM 2227 C C . GLY B 1 117 ? 1.075 19.719 0.916 1 98.12 117 GLY B C 1
ATOM 2228 O O . GLY B 1 117 ? 1.141 19.781 -0.313 1 98.12 117 GLY B O 1
ATOM 2229 N N . THR B 1 118 ? 1.059 20.766 1.737 1 96.94 118 THR B N 1
ATOM 2230 C CA . THR B 1 118 ? 1.018 22.141 1.212 1 96.94 118 THR B CA 1
ATOM 2231 C C . THR B 1 118 ? 2.328 22.484 0.515 1 96.94 118 THR B C 1
ATOM 2233 O O . THR B 1 118 ? 2.383 23.422 -0.282 1 96.94 118 THR B O 1
ATOM 2236 N N . ASP B 1 119 ? 3.402 21.781 0.812 1 95.88 119 ASP B N 1
ATOM 2237 C CA . ASP B 1 119 ? 4.699 22.016 0.184 1 95.88 119 ASP B CA 1
ATOM 2238 C C . ASP B 1 119 ? 4.832 21.219 -1.116 1 95.88 119 ASP B C 1
ATOM 2240 O O . ASP B 1 119 ? 5.914 21.156 -1.703 1 95.88 119 ASP B O 1
ATOM 2244 N N . LYS B 1 120 ? 3.891 20.5 -1.493 1 95.62 120 LYS B N 1
ATOM 2245 C CA . LYS B 1 120 ? 3.797 19.75 -2.74 1 95.62 120 LYS B CA 1
ATOM 2246 C C . LYS B 1 120 ? 4.535 18.422 -2.639 1 95.62 120 LYS B C 1
ATOM 2248 O O . LYS B 1 120 ? 4.684 17.703 -3.633 1 95.62 120 LYS B O 1
ATOM 2253 N N . TYR B 1 121 ? 5.012 18.203 -1.363 1 97.44 121 TYR B N 1
ATOM 2254 C CA . TYR B 1 121 ? 5.438 16.828 -1.099 1 97.44 121 TYR B CA 1
ATOM 2255 C C . TYR B 1 121 ? 4.258 15.875 -1.182 1 97.44 121 TYR B C 1
ATOM 2257 O O . TYR B 1 121 ? 3.205 16.125 -0.584 1 97.44 121 TYR B O 1
ATOM 2265 N N . TRP B 1 122 ? 4.387 14.727 -2.045 1 98.5 122 TRP B N 1
ATOM 2266 C CA . TRP B 1 122 ? 3.271 13.781 -2.076 1 98.5 122 TRP B CA 1
ATOM 2267 C C . TRP B 1 122 ? 3.777 12.344 -2.152 1 98.5 122 TRP B C 1
ATOM 2269 O O . TRP B 1 122 ? 4.93 12.102 -2.52 1 98.5 122 TRP B O 1
ATOM 2279 N N . VAL B 1 123 ? 2.961 11.461 -1.659 1 98.88 123 VAL B N 1
ATOM 2280 C CA . VAL B 1 123 ? 3.248 10.031 -1.591 1 98.88 123 VAL B CA 1
ATOM 2281 C C . VAL B 1 123 ? 2.053 9.242 -2.113 1 98.88 123 VAL B C 1
ATOM 2283 O O . VAL B 1 123 ? 0.96 9.789 -2.277 1 98.88 123 VAL B O 1
ATOM 2286 N N . LEU B 1 124 ? 2.352 7.961 -2.443 1 98.88 124 LEU B N 1
ATOM 2287 C CA . LEU B 1 124 ? 1.335 7.09 -3.021 1 98.88 124 LEU B CA 1
ATOM 2288 C C . LEU B 1 124 ? 1.006 5.938 -2.078 1 98.88 124 LEU B C 1
ATOM 2290 O O . LEU B 1 124 ? 1.906 5.34 -1.483 1 98.88 124 LEU B O 1
ATOM 2294 N N . TYR B 1 125 ? -0.267 5.672 -1.87 1 98.94 125 TYR B N 1
ATOM 2295 C CA . TYR B 1 125 ? -0.811 4.496 -1.201 1 98.94 125 TYR B CA 1
ATOM 2296 C C . TYR B 1 125 ? -1.694 3.691 -2.146 1 98.94 125 TYR B C 1
ATOM 2298 O O . TYR B 1 125 ? -2.41 4.262 -2.973 1 98.94 125 TYR B O 1
ATOM 2306 N N . SER B 1 126 ? -1.648 2.336 -2.033 1 98.94 126 SER B N 1
ATOM 2307 C CA . SER B 1 126 ? -2.77 1.593 -2.598 1 98.94 126 SER B CA 1
ATOM 2308 C C . SER B 1 126 ? -4.051 1.836 -1.805 1 98.94 126 SER B C 1
ATOM 2310 O O . SER B 1 126 ? -4.008 2.012 -0.585 1 98.94 126 SER B O 1
ATOM 2312 N N . VAL B 1 127 ? -5.191 1.856 -2.518 1 98.88 127 VAL B N 1
ATOM 2313 C CA . VAL B 1 127 ? -6.441 2.055 -1.795 1 98.88 127 VAL B CA 1
ATOM 2314 C C . VAL B 1 127 ? -6.668 0.899 -0.824 1 98.88 127 VAL B C 1
ATOM 2316 O O . VAL B 1 127 ? -7.121 1.106 0.303 1 98.88 127 VAL B O 1
ATOM 2319 N N . THR B 1 128 ? -6.305 -0.315 -1.174 1 98.88 128 THR B N 1
ATOM 2320 C CA . THR B 1 128 ? -6.52 -1.482 -0.326 1 98.88 128 THR B CA 1
ATOM 2321 C C . THR B 1 128 ? -5.77 -1.339 0.994 1 98.88 128 THR B C 1
ATOM 2323 O O . THR B 1 128 ? -6.297 -1.678 2.055 1 98.88 128 THR B O 1
ATOM 2326 N N . GLU B 1 129 ? -4.551 -0.75 0.995 1 98.81 129 GLU B N 1
ATOM 2327 C CA . GLU B 1 129 ? -3.73 -0.733 2.203 1 98.81 129 GLU B CA 1
ATOM 2328 C C . GLU B 1 129 ? -4.246 0.294 3.207 1 98.81 129 GLU B C 1
ATOM 2330 O O . GLU B 1 129 ? -3.854 0.281 4.375 1 98.81 129 GLU B O 1
ATOM 2335 N N . VAL B 1 130 ? -5.164 1.225 2.771 1 98.88 130 VAL B N 1
ATOM 2336 C CA . VAL B 1 130 ? -5.625 2.244 3.707 1 98.88 130 VAL B CA 1
ATOM 2337 C C . VAL B 1 130 ? -6.988 1.854 4.27 1 98.88 130 VAL B C 1
ATOM 2339 O O . VAL B 1 130 ? -7.531 2.541 5.137 1 98.88 130 VAL B O 1
ATOM 2342 N N . GLU B 1 131 ? -7.539 0.758 3.768 1 98.75 131 GLU B N 1
ATOM 2343 C CA . GLU B 1 131 ? -8.836 0.288 4.23 1 98.75 131 GLU B CA 1
ATOM 2344 C C . GLU B 1 131 ? -8.695 -0.682 5.402 1 98.75 131 GLU B C 1
ATOM 2346 O O . GLU B 1 131 ? -8.25 -1.819 5.219 1 98.75 131 GLU B O 1
ATOM 2351 N N . GLY B 1 132 ? -9.195 -0.214 6.539 1 97.81 132 GLY B N 1
ATOM 2352 C CA . GLY B 1 132 ? -9.055 -0.986 7.762 1 97.81 132 GLY B CA 1
ATOM 2353 C C . GLY B 1 132 ? -9.758 -2.328 7.707 1 97.81 132 GLY B C 1
ATOM 2354 O O . GLY B 1 132 ? -9.367 -3.27 8.398 1 97.81 132 GLY B O 1
ATOM 2355 N N . THR B 1 133 ? -10.742 -2.49 6.891 1 96.88 133 THR B N 1
ATOM 2356 C CA . THR B 1 133 ? -11.461 -3.75 6.754 1 96.88 133 THR B CA 1
ATOM 2357 C C . THR B 1 133 ? -10.688 -4.73 5.883 1 96.88 133 THR B C 1
ATOM 2359 O O . THR B 1 133 ? -10.969 -5.93 5.879 1 96.88 133 THR B O 1
ATOM 2362 N N . GLU B 1 134 ? -9.695 -4.215 5.16 1 98.12 134 GLU B N 1
ATOM 2363 C CA . GLU B 1 134 ? -9.016 -5.02 4.148 1 98.12 134 GLU B CA 1
ATOM 2364 C C . GLU B 1 134 ? -7.555 -5.27 4.527 1 98.12 134 GLU B C 1
ATOM 2366 O O . GLU B 1 134 ? -6.938 -6.223 4.051 1 98.12 134 GLU B O 1
ATOM 2371 N N . HIS B 1 135 ? -7.008 -4.391 5.352 1 98.56 135 HIS B N 1
ATOM 2372 C CA . HIS B 1 135 ? -5.578 -4.426 5.652 1 98.56 135 HIS B CA 1
ATOM 2373 C C . HIS B 1 135 ? -5.324 -4.215 7.141 1 98.56 135 HIS B C 1
ATOM 2375 O O . HIS B 1 135 ? -6.109 -3.549 7.82 1 98.56 135 HIS B O 1
ATOM 2381 N N . ASN B 1 136 ? -4.191 -4.656 7.594 1 98.19 136 ASN B N 1
ATOM 2382 C CA . ASN B 1 136 ? -3.861 -4.621 9.016 1 98.19 136 ASN B CA 1
ATOM 2383 C C . ASN B 1 136 ? -3.365 -3.244 9.445 1 98.19 136 ASN B C 1
ATOM 2385 O O . ASN B 1 136 ? -3.441 -2.893 10.625 1 98.19 136 ASN B O 1
ATOM 2389 N N . SER B 1 137 ? -2.814 -2.494 8.539 1 98.19 137 SER B N 1
ATOM 2390 C CA . SER B 1 137 ? -2.285 -1.178 8.883 1 98.19 137 SER B CA 1
ATOM 2391 C C . SER B 1 137 ? -3.406 -0.201 9.219 1 98.19 137 SER B C 1
ATOM 2393 O O . SER B 1 137 ? -4.465 -0.221 8.586 1 98.19 137 SER B O 1
ATOM 2395 N N . ASP B 1 138 ? -3.176 0.592 10.219 1 98.5 138 ASP B N 1
ATOM 2396 C CA . ASP B 1 138 ? -4.039 1.74 10.484 1 98.5 138 ASP B CA 1
ATOM 2397 C C . ASP B 1 138 ? -3.482 3.006 9.836 1 98.5 138 ASP B C 1
ATOM 2399 O O . ASP B 1 138 ? -2.43 3.506 10.234 1 98.5 138 ASP B O 1
ATOM 2403 N N . VAL B 1 139 ? -4.23 3.461 8.875 1 98.94 139 VAL B N 1
ATOM 2404 C CA . VAL B 1 139 ? -3.891 4.727 8.234 1 98.94 139 VAL B CA 1
ATOM 2405 C C . VAL B 1 139 ? -4.914 5.793 8.625 1 98.94 139 VAL B C 1
ATOM 2407 O O . VAL B 1 139 ? -6.105 5.652 8.328 1 98.94 139 VAL B O 1
ATOM 2410 N N . ILE B 1 140 ? -4.398 6.836 9.273 1 98.94 140 ILE B N 1
ATOM 2411 C CA . ILE B 1 140 ? -5.332 7.84 9.773 1 98.94 140 ILE B CA 1
ATOM 2412 C C . ILE B 1 140 ? -4.895 9.227 9.312 1 98.94 140 ILE B C 1
ATOM 2414 O O . ILE B 1 140 ? -3.725 9.438 8.984 1 98.94 140 ILE B O 1
ATOM 2418 N N . VAL B 1 141 ? -5.84 10.062 9.164 1 98.94 141 VAL B N 1
ATOM 2419 C CA . VAL B 1 141 ? -5.566 11.5 9.164 1 98.94 141 VAL B CA 1
ATOM 2420 C C . VAL B 1 141 ? -5.613 12.031 10.594 1 98.94 141 VAL B C 1
ATOM 2422 O O . VAL B 1 141 ? -6.691 12.156 11.18 1 98.94 141 VAL B O 1
ATOM 2425 N N . ALA B 1 142 ? -4.449 12.32 11.07 1 98.88 142 ALA B N 1
ATOM 2426 C CA . ALA B 1 142 ? -4.305 12.75 12.453 1 98.88 142 ALA B CA 1
ATOM 2427 C C . ALA B 1 142 ? -4.613 14.234 12.602 1 98.88 142 ALA B C 1
ATOM 2429 O O . ALA B 1 142 ? -4.242 15.039 11.742 1 98.88 142 ALA B O 1
ATOM 2430 N N . ILE B 1 143 ? -5.227 14.57 13.703 1 98.62 143 ILE B N 1
ATOM 2431 C CA . ILE B 1 143 ? -5.492 15.969 14.023 1 98.62 143 ILE B CA 1
ATOM 2432 C C . ILE B 1 143 ? -4.918 16.297 15.398 1 98.62 143 ILE B C 1
ATOM 2434 O O . ILE B 1 143 ? -4.922 17.469 15.82 1 98.62 143 ILE B O 1
ATOM 2438 N N . ALA B 1 144 ? -4.355 15.312 16.109 1 98.56 144 ALA B N 1
ATOM 2439 C CA . ALA B 1 144 ? -3.734 15.516 17.406 1 98.56 144 ALA B CA 1
ATOM 2440 C C . ALA B 1 144 ? -2.564 14.562 17.625 1 98.56 144 ALA B C 1
ATOM 2442 O O . ALA B 1 144 ? -2.57 13.445 17.094 1 98.56 144 ALA B O 1
ATOM 2443 N N . GLN B 1 145 ? -1.552 14.992 18.375 1 98 145 GLN B N 1
ATOM 2444 C CA . GLN B 1 145 ? -0.434 14.188 18.859 1 98 145 GLN B CA 1
ATOM 2445 C C . GLN B 1 145 ? -0.295 14.305 20.375 1 98 145 GLN B C 1
ATOM 2447 O O . GLN B 1 145 ? -0.193 15.406 20.906 1 98 145 GLN B O 1
ATOM 2452 N N . ASP B 1 146 ? -0.336 13.133 20.969 1 96.06 146 ASP B N 1
ATOM 2453 C CA . ASP B 1 146 ? -0.242 13.086 22.422 1 96.06 146 ASP B CA 1
ATOM 2454 C C . ASP B 1 146 ? -1.286 13.992 23.062 1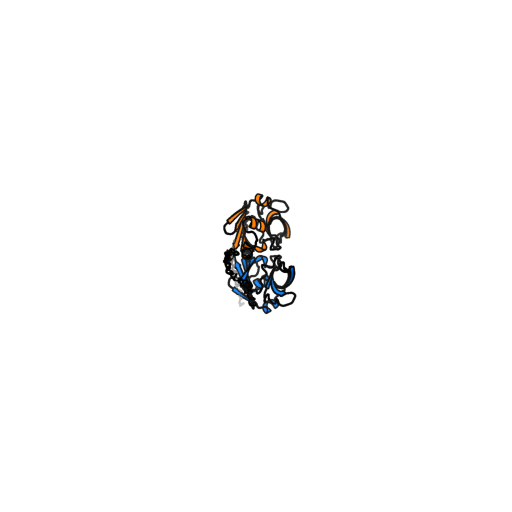 96.06 146 ASP B C 1
ATOM 2456 O O . ASP B 1 146 ? -0.97 14.758 23.984 1 96.06 146 ASP B O 1
ATOM 2460 N N . GLY B 1 147 ? -2.412 14.078 22.453 1 95.31 147 GLY B N 1
ATOM 2461 C CA . GLY B 1 147 ? -3.555 14.789 23.016 1 95.31 147 GLY B CA 1
ATOM 2462 C C . GLY B 1 147 ? -3.543 16.266 22.719 1 95.31 147 GLY B C 1
ATOM 2463 O O . GLY B 1 147 ? -4.449 17 23.125 1 95.31 147 GLY B O 1
ATOM 2464 N N . LYS B 1 148 ? -2.602 16.719 22.031 1 96.81 148 LYS B N 1
ATOM 2465 C CA . LYS B 1 148 ? -2.465 18.125 21.688 1 96.81 148 LYS B CA 1
ATOM 2466 C C . LYS B 1 148 ? -2.545 18.328 20.172 1 96.81 148 LYS B C 1
ATOM 2468 O O . LYS B 1 148 ? -2.299 17.406 19.406 1 96.81 148 LYS B O 1
ATOM 2473 N N . PRO B 1 149 ? -2.934 19.562 19.812 1 95.81 149 PRO B N 1
ATOM 2474 C CA . PRO B 1 149 ? -2.871 19.859 18.391 1 95.81 149 PRO B CA 1
ATOM 2475 C C . PRO B 1 149 ? -1.491 19.578 17.781 1 95.81 149 PRO B C 1
ATOM 2477 O O . PRO B 1 149 ? -0.492 19.578 18.516 1 95.81 149 PRO B O 1
ATOM 2480 N N . LEU B 1 150 ? -1.404 19.438 16.484 1 96.88 150 LEU B N 1
ATOM 2481 C CA . LEU B 1 150 ? -0.227 18.938 15.789 1 96.88 150 LEU B CA 1
ATOM 2482 C C . LEU B 1 150 ? 0.864 20 15.719 1 96.88 150 LEU B C 1
ATOM 2484 O O . LEU B 1 150 ? 2.014 19.688 15.398 1 96.88 150 LEU B O 1
ATOM 2488 N N . GLY B 1 151 ? 0.582 21.25 15.945 1 92.88 151 GLY B N 1
ATOM 2489 C CA . GLY B 1 151 ? 1.586 22.297 15.938 1 92.88 151 GLY B CA 1
ATOM 2490 C C . GLY B 1 151 ? 2.164 22.562 14.562 1 92.88 151 GLY B C 1
ATOM 2491 O O . GLY B 1 151 ? 1.422 22.812 13.609 1 92.88 151 GLY B O 1
ATOM 2492 N N . GLU B 1 152 ? 3.529 22.344 14.422 1 91.94 152 GLU B N 1
ATOM 2493 C CA . GLU B 1 152 ? 4.254 22.672 13.195 1 91.94 152 GLU B CA 1
ATOM 2494 C C . GLU B 1 152 ? 3.889 21.719 12.062 1 91.94 152 GLU B C 1
ATOM 2496 O O . GLU B 1 152 ? 4.137 22.016 10.891 1 91.94 152 GLU B O 1
ATOM 2501 N N . ASP B 1 153 ? 3.281 20.641 12.398 1 95.12 153 ASP B N 1
ATOM 2502 C CA . ASP B 1 153 ? 2.91 19.672 11.375 1 95.12 153 ASP B CA 1
ATOM 2503 C C . ASP B 1 153 ? 1.586 20.047 10.719 1 95.12 153 ASP B C 1
ATOM 2505 O O . ASP B 1 153 ? 1.154 19.391 9.766 1 95.12 153 ASP B O 1
ATOM 2509 N N . GLY B 1 154 ? 0.918 21.141 11.188 1 96.19 154 GLY B N 1
ATOM 2510 C CA . GLY B 1 154 ? -0.333 21.594 10.609 1 96.19 154 GLY B CA 1
ATOM 2511 C C . GLY B 1 154 ? -1.558 21.016 11.289 1 96.19 154 GLY B C 1
ATOM 2512 O O . GLY B 1 154 ? -1.485 20.578 12.445 1 96.19 154 GLY B O 1
ATOM 2513 N N . GLN B 1 155 ? -2.727 21.109 10.57 1 97 155 GLN B N 1
ATOM 2514 C CA . GLN B 1 155 ? -3.996 20.672 11.141 1 97 155 GLN B CA 1
ATOM 2515 C C . GLN B 1 155 ? -4.266 19.203 10.828 1 97 155 GLN B C 1
ATOM 2517 O O . GLN B 1 155 ? -5.02 18.547 11.547 1 97 155 GLN B O 1
ATOM 2522 N N . PHE B 1 156 ? -3.715 18.812 9.742 1 98.62 156 PHE B N 1
ATOM 2523 C CA . PHE B 1 156 ? -3.891 17.453 9.281 1 98.62 156 PHE B CA 1
ATOM 2524 C C . PHE B 1 156 ? -2.543 16.797 8.992 1 98.62 156 PHE B C 1
ATOM 2526 O O . PHE B 1 156 ? -1.695 17.391 8.312 1 98.62 156 PHE B O 1
ATOM 2533 N N . LYS B 1 157 ? -2.342 15.602 9.5 1 98.75 157 LYS B N 1
ATOM 2534 C CA . LYS B 1 157 ? -1.145 14.812 9.219 1 98.75 157 LYS B CA 1
ATOM 2535 C C . LYS B 1 157 ? -1.502 13.367 8.883 1 98.75 157 LYS B C 1
ATOM 2537 O O . LYS B 1 157 ? -2.328 12.758 9.562 1 98.75 157 LYS B O 1
ATOM 2542 N N . LEU B 1 158 ? -0.946 12.883 7.801 1 98.94 158 LEU B N 1
ATOM 2543 C CA . LEU B 1 158 ? -1.141 11.484 7.449 1 98.94 158 LEU B CA 1
ATOM 2544 C C . LEU B 1 158 ? -0.204 10.586 8.25 1 98.94 158 LEU B C 1
ATOM 2546 O O . LEU B 1 158 ? 1.001 10.844 8.32 1 98.94 158 LEU B O 1
ATOM 2550 N N . ILE B 1 159 ? -0.783 9.562 8.875 1 98.88 159 ILE B N 1
ATOM 2551 C CA . ILE B 1 159 ? -0.021 8.625 9.695 1 98.88 159 ILE B CA 1
ATOM 2552 C C . ILE B 1 159 ? -0.361 7.191 9.289 1 98.88 159 ILE B C 1
ATOM 2554 O O . ILE B 1 159 ? -1.528 6.863 9.062 1 98.88 159 ILE B O 1
ATOM 2558 N N . ASP B 1 160 ? 0.621 6.355 9.172 1 98.88 160 ASP B N 1
ATOM 2559 C CA . ASP B 1 160 ? 0.455 4.945 8.844 1 98.88 160 ASP B CA 1
ATOM 2560 C C . ASP B 1 160 ? 1.203 4.059 9.828 1 98.88 160 ASP B C 1
ATOM 2562 O O . ASP B 1 160 ? 2.436 4.066 9.875 1 98.88 160 ASP B O 1
ATOM 2566 N N . SER B 1 161 ? 0.514 3.195 10.508 1 98.69 161 SER B N 1
ATOM 2567 C CA . SER B 1 161 ? 1.118 2.334 11.516 1 98.69 161 SER B CA 1
ATOM 2568 C C . SER B 1 161 ? 1.906 1.196 10.875 1 98.69 161 SER B C 1
ATOM 2570 O O . SER B 1 161 ? 2.688 0.521 11.547 1 98.69 161 SER B O 1
ATOM 2572 N N . GLY B 1 162 ? 1.651 0.993 9.602 1 98.5 162 GLY B N 1
ATOM 2573 C CA . GLY B 1 162 ? 2.334 -0.093 8.922 1 98.5 162 GLY B CA 1
ATOM 2574 C C . GLY B 1 162 ? 3.715 0.289 8.422 1 98.5 162 GLY B C 1
ATOM 2575 O O . GLY B 1 162 ? 4.496 -0.574 8.016 1 98.5 162 GLY B O 1
ATOM 2576 N N . ASP B 1 163 ? 4.059 1.556 8.445 1 98.5 163 ASP B N 1
ATOM 2577 C CA . ASP B 1 163 ? 5.34 2.029 7.934 1 98.5 163 ASP B CA 1
ATOM 2578 C C . ASP B 1 163 ? 6.438 1.9 8.984 1 98.5 163 ASP B C 1
ATOM 2580 O O . ASP B 1 163 ? 6.234 2.254 10.148 1 98.5 163 ASP B O 1
ATOM 2584 N N . LYS B 1 164 ? 7.582 1.449 8.562 1 97.88 164 LYS B N 1
ATOM 2585 C CA . LYS B 1 164 ? 8.727 1.348 9.469 1 97.88 164 LYS B CA 1
ATOM 2586 C C . LYS B 1 164 ? 9.43 2.693 9.617 1 97.88 164 LYS B C 1
ATOM 2588 O O . LYS B 1 164 ? 10.172 2.908 10.578 1 97.88 164 LYS B O 1
ATOM 2593 N N . LYS B 1 165 ? 9.273 3.516 8.641 1 97.25 165 LYS B N 1
ATOM 2594 C CA . LYS B 1 165 ? 9.836 4.859 8.602 1 97.25 165 LYS B CA 1
ATOM 2595 C C . LYS B 1 165 ? 8.773 5.891 8.234 1 97.25 165 LYS B C 1
ATOM 2597 O O . LYS B 1 165 ? 7.797 5.57 7.559 1 97.25 165 LYS B O 1
ATOM 2602 N N . PRO B 1 166 ? 8.922 7.09 8.672 1 97.81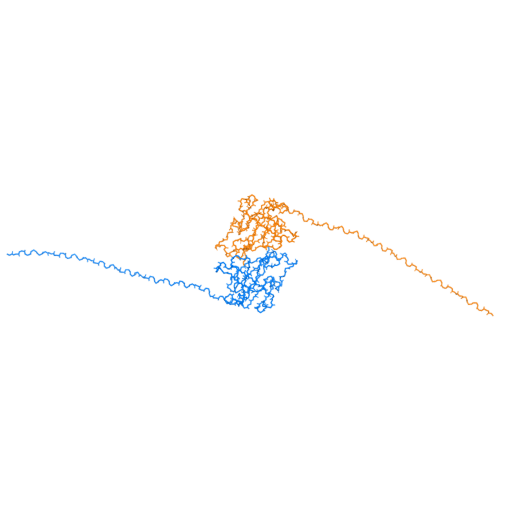 166 PRO B N 1
ATOM 2603 C CA . PRO B 1 166 ? 7.863 8.086 8.508 1 97.81 166 PRO B CA 1
ATOM 2604 C C . PRO B 1 166 ? 7.906 8.766 7.137 1 97.81 166 PRO B C 1
ATOM 2606 O O . PRO B 1 166 ? 7.633 9.961 7.031 1 97.81 166 PRO B O 1
ATOM 2609 N N . GLN B 1 167 ? 8.266 8.102 6.125 1 97.38 167 GLN B N 1
ATOM 2610 C CA . GLN B 1 167 ? 8.477 8.703 4.812 1 97.38 167 GLN B CA 1
ATOM 2611 C C . GLN B 1 167 ? 7.152 9.008 4.121 1 97.38 167 GLN B C 1
ATOM 2613 O O . GLN B 1 167 ? 7.094 9.844 3.221 1 97.38 167 GLN B O 1
ATOM 2618 N N . ARG B 1 168 ? 6.102 8.305 4.547 1 98.69 168 ARG B N 1
ATOM 2619 C CA . ARG B 1 168 ? 4.789 8.547 3.953 1 98.69 168 ARG B CA 1
ATOM 2620 C C . ARG B 1 168 ? 3.873 9.281 4.93 1 98.69 168 ARG B C 1
ATOM 2622 O O . ARG B 1 168 ? 2.662 9.359 4.715 1 98.69 168 ARG B O 1
ATOM 2629 N N . TRP B 1 169 ? 4.418 9.812 6.035 1 98.62 169 TRP B N 1
ATOM 2630 C CA . TRP B 1 169 ? 3.664 10.586 7.02 1 98.62 169 TRP B CA 1
ATOM 2631 C C . TRP B 1 169 ? 3.645 12.062 6.652 1 98.62 169 TRP B C 1
ATOM 2633 O O . TRP B 1 169 ? 4.512 12.828 7.086 1 98.62 169 TRP B O 1
ATOM 2643 N N . VAL B 1 170 ? 2.65 12.492 5.945 1 98.69 170 VAL B N 1
ATOM 2644 C CA . VAL B 1 170 ? 2.625 13.797 5.301 1 98.69 170 VAL B CA 1
ATOM 2645 C C . VAL B 1 170 ? 2.105 14.852 6.281 1 98.69 170 VAL B C 1
ATOM 2647 O O . VAL B 1 170 ? 0.962 14.773 6.734 1 98.69 170 VAL B O 1
ATOM 2650 N N . ARG B 1 171 ? 2.908 15.789 6.621 1 97.81 171 ARG B N 1
ATOM 2651 C CA . ARG B 1 171 ? 2.498 16.938 7.41 1 97.81 171 ARG B CA 1
ATOM 2652 C C . ARG B 1 171 ? 1.802 17.984 6.535 1 97.81 171 ARG B C 1
ATOM 2654 O O . ARG B 1 171 ? 1.955 17.984 5.312 1 97.81 171 ARG B O 1
ATOM 2661 N N . ASN B 1 172 ? 1.041 18.891 7.184 1 98 172 ASN B N 1
ATOM 2662 C CA . ASN B 1 172 ? 0.292 19.906 6.441 1 98 172 ASN B CA 1
ATOM 2663 C C . ASN B 1 172 ? -0.444 19.297 5.254 1 98 172 ASN B C 1
ATOM 2665 O O . ASN B 1 172 ? -0.417 19.844 4.152 1 98 172 ASN B O 1
ATOM 2669 N N . LEU B 1 173 ? -1.008 18.125 5.527 1 98.69 173 LEU B N 1
ATOM 2670 C CA . LEU B 1 173 ? -1.793 17.438 4.504 1 98.69 173 LEU B CA 1
ATOM 2671 C C . LEU B 1 173 ? -2.932 18.328 4.012 1 98.69 173 LEU B C 1
ATOM 2673 O O . LEU B 1 173 ? -3.686 18.875 4.816 1 98.69 173 LEU B O 1
ATOM 2677 N N . ASN B 1 174 ? -3.035 18.438 2.664 1 97.94 174 ASN B N 1
ATOM 2678 C CA . ASN B 1 174 ? -4.086 19.344 2.195 1 97.94 174 ASN B CA 1
ATOM 2679 C C . ASN B 1 174 ? -4.914 18.703 1.084 1 97.94 174 ASN B C 1
ATOM 2681 O O . ASN B 1 174 ? -6.004 19.172 0.764 1 97.94 174 ASN B O 1
ATOM 2685 N N . ALA B 1 175 ? -4.367 17.562 0.49 1 98.56 175 ALA B N 1
ATOM 2686 C CA . ALA B 1 175 ? -5.129 16.938 -0.59 1 98.56 175 ALA B CA 1
ATOM 2687 C C . ALA B 1 175 ? -4.879 15.438 -0.641 1 98.56 175 ALA B C 1
ATOM 2689 O O . ALA B 1 175 ? -3.748 14.977 -0.452 1 98.56 175 ALA B O 1
ATOM 2690 N N . ILE B 1 176 ? -5.93 14.68 -0.909 1 98.88 176 ILE B N 1
ATOM 2691 C CA . ILE B 1 176 ? -5.875 13.258 -1.24 1 98.88 176 ILE B CA 1
ATOM 2692 C C . ILE B 1 176 ? -6.711 12.984 -2.49 1 98.88 176 ILE B C 1
ATOM 2694 O O . ILE B 1 176 ? -7.891 13.344 -2.545 1 98.88 176 ILE B O 1
ATOM 2698 N N . THR B 1 177 ? -6.102 12.406 -3.492 1 98.81 177 THR B N 1
ATOM 2699 C CA . THR B 1 177 ? -6.785 12.109 -4.746 1 98.81 177 THR B CA 1
ATOM 2700 C C . THR B 1 177 ? -6.781 10.609 -5.023 1 98.81 177 THR B C 1
ATOM 2702 O O . THR B 1 177 ? -5.727 9.977 -5.012 1 98.81 177 THR B O 1
ATOM 2705 N N . LEU B 1 178 ? -7.941 10.055 -5.195 1 98.81 178 LEU B N 1
ATOM 2706 C CA . LEU B 1 178 ? -8.062 8.656 -5.598 1 98.81 178 LEU B CA 1
ATOM 2707 C C . LEU B 1 178 ? -7.973 8.516 -7.113 1 98.81 178 LEU B C 1
ATOM 2709 O O . LEU B 1 178 ? -8.688 9.203 -7.848 1 98.81 178 LEU B O 1
ATOM 2713 N N . LYS B 1 179 ? -7.059 7.699 -7.543 1 98.12 179 LYS B N 1
ATOM 2714 C CA . LYS B 1 179 ? -6.859 7.422 -8.961 1 98.12 179 LYS B CA 1
ATOM 2715 C C . LYS B 1 179 ? -7.012 5.93 -9.258 1 98.12 179 LYS B C 1
ATOM 2717 O O . LYS B 1 179 ? -6.457 5.09 -8.547 1 98.12 179 LYS B O 1
ATOM 2722 N N . THR B 1 180 ? -7.75 5.605 -10.273 1 97.75 180 THR B N 1
ATOM 2723 C CA . THR B 1 180 ? -7.875 4.223 -10.719 1 97.75 180 THR B CA 1
ATOM 2724 C C . THR B 1 180 ? -6.91 3.936 -11.867 1 97.75 180 THR B C 1
ATOM 2726 O O . THR B 1 180 ? -6.895 4.652 -12.867 1 97.75 180 THR B O 1
ATOM 2729 N N . ALA B 1 181 ? -6.109 2.926 -11.695 1 96.94 181 ALA B N 1
ATOM 2730 C CA . ALA B 1 181 ? -5.137 2.564 -12.719 1 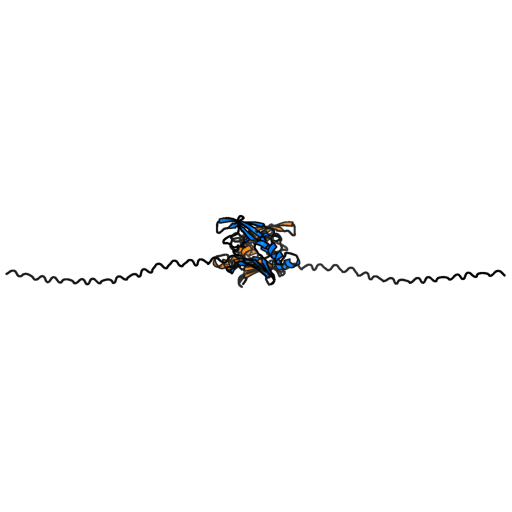96.94 181 ALA B CA 1
ATOM 2731 C C . ALA B 1 181 ? -5.812 1.846 -13.883 1 96.94 181 ALA B C 1
ATOM 2733 O O . ALA B 1 181 ? -6.809 1.145 -13.695 1 96.94 181 ALA B O 1
ATOM 2734 N N . GLU B 1 182 ? -5.32 2.102 -15.086 1 85.75 182 GLU B N 1
ATOM 2735 C CA . GLU B 1 182 ? -5.852 1.468 -16.281 1 85.75 182 GLU B CA 1
ATOM 2736 C C . GLU B 1 182 ? -5.047 0.224 -16.656 1 85.75 182 GLU B C 1
ATOM 2738 O O . GLU B 1 182 ? -3.861 0.127 -16.328 1 85.75 182 GLU B O 1
#

Organism: NCBI:txid570835

Secondary structure (DSSP, 8-state):
-----------------------------------------PPP--EEEEETTEEEEE-HHHHHTSPPEEEEEEETTTTEEEEEEEEEHHHHHHHTT---SHHHHHHHHTEEEEEEETTS-EEEEEHHHH-TTTBSS-EEEEEEETTEE-GGG-S-EEEETTBSSGGG--TTEEEEEEEE--/-----------------------------------------PPP--EEEEETTEEEEE-HHHHHTSPPEEEEEEETTTTEEEEEEEEEHHHHHHHTT---SGGGHHHHHTEEEEEEETTS-EEEEEHHHH-TTTBSS-EEEEEEETTEE-GGG-S-EEEETTBSSGGG--TTEEEEEEEE--

InterPro domains:
  IPR036374 Oxidoreductase, molybdopterin-binding domain superfamily [G3DSA:3.90.420.10] (32-182)
  IPR036374 Oxidoreductase, molybdopterin-binding domain superfamily [SSF56524] (39-154)

pLDDT: mean 83.81, std 24.61, range [27.08, 98.94]

Solvent-accessible surface area (backbone atoms only — not comparable to full-atom values): 20372 Å² total; per-residue (Å²): 136,84,81,74,77,79,76,76,75,78,75,77,77,75,78,76,77,77,69,74,75,72,72,70,70,72,70,67,74,73,66,73,72,70,72,77,66,73,71,81,63,64,65,29,77,44,35,36,36,32,42,87,86,39,76,35,79,40,43,65,67,56,50,69,74,41,75,73,46,77,48,72,37,59,32,60,88,77,70,38,78,45,43,33,33,22,28,45,42,37,58,53,37,32,76,42,74,50,54,91,40,83,91,35,42,67,54,37,37,32,18,32,30,44,41,27,18,65,74,68,53,62,32,45,41,23,43,46,55,34,22,62,88,41,13,71,28,54,27,28,42,23,46,24,39,77,88,33,70,45,63,93,39,18,48,26,27,37,42,52,58,36,40,51,42,65,84,71,42,36,43,14,27,31,38,36,37,52,44,74,66,129,136,86,82,78,80,80,79,81,79,81,80,80,79,78,78,78,79,78,72,78,79,72,76,72,75,73,73,69,76,74,70,76,73,71,72,77,68,73,71,81,63,66,64,29,77,43,35,36,36,32,43,86,85,38,77,36,78,39,42,65,68,58,51,69,74,41,74,73,45,76,48,72,37,58,34,60,87,77,70,40,79,44,42,33,33,23,28,46,43,37,58,52,36,33,75,42,73,50,53,91,42,83,92,35,42,69,54,38,37,32,18,32,31,45,42,25,21,66,75,67,52,63,34,45,40,22,42,47,55,32,23,62,89,41,15,70,31,54,28,28,41,22,48,24,40,79,88,32,70,44,63,93,39,18,51,27,27,36,44,52,58,37,41,52,42,64,85,72,42,37,44,15,26,30,37,37,35,52,41,72,65,131

Radius of gyration: 38.85 Å; Cα contacts (8 Å, |Δi|>4): 721; chains: 2; bounding box: 222×85×48 Å